Protein AF-0000000084483994 (afdb_homodimer)

InterPro domains:
  IPR029021 Protein-tyrosine phosphatase-like [G3DSA:3.90.190.10] (33-134)
  IPR029021 Protein-tyrosine phosphatase-like [SSF52799] (33-132)
  IPR051484 Tensin Phosphatase [PTHR45734] (33-133)

Solvent-accessible surface area (backbone atoms only — not comparable to full-atom values): 15646 Å² total; per-residue (Å²): 136,82,80,78,80,80,78,79,75,80,76,76,76,72,73,73,73,75,73,70,86,65,78,61,88,46,51,45,78,44,65,78,23,41,40,29,54,74,46,100,42,33,31,40,37,40,33,52,63,84,56,48,72,65,44,46,52,53,20,48,49,50,50,37,51,52,46,36,74,73,49,50,85,36,46,36,38,39,30,44,29,77,89,57,71,67,53,62,73,57,37,94,42,68,42,88,60,41,54,62,76,74,38,38,74,53,69,68,53,54,49,50,45,50,44,56,50,49,55,55,43,69,72,37,93,74,30,30,44,31,44,32,41,60,92,136,81,83,77,79,79,79,80,76,80,74,76,76,73,71,75,73,75,73,69,86,66,76,60,89,45,50,44,78,44,66,79,23,42,39,28,54,74,45,100,43,34,31,38,37,41,35,54,63,84,55,47,72,66,43,46,52,53,19,48,48,51,48,36,51,52,47,34,74,75,49,50,85,36,45,36,38,40,31,46,28,77,90,56,72,67,53,62,74,58,35,94,42,68,43,88,59,40,54,62,77,72,38,38,74,53,69,68,53,56,49,51,45,50,45,54,52,49,55,53,42,69,72,35,92,75,29,31,44,31,44,32,41,61,91

Organism: NCBI:txid1629725

Nearest PDB structures (foldseek):
  3n0a-assembly1_A  TM=8.967E-01  e=1.361E-07  Bos taurus
  3awf-assembly2_B  TM=8.084E-01  e=2.841E-06  Ciona intestinalis
  3awe-assembly2_B  TM=8.307E-01  e=5.784E-06  Ciona intestinalis
  3v0j-assembly1_A  TM=7.703E-01  e=2.841E-06  Ciona intestinalis
  3v0g-assembly2_B  TM=7.213E-01  e=3.925E-06  Ciona intestinalis

Sequence (270 aa):
MIKTLSSSSYSGNYETLTSQPRSTKNCSVIGGMDLSYVTERIIALWFPASCSQQSYKQGQQQAAHMLTNKHGDNYMVFNLSEPKRTLRNEHKHVKEVGWSPRLAPPLEKICSVCKEIDSWLSADQHRIAVLHANAMIKTLSSSSYSGNYETLTSQPRSTKNCSVIGGMDLSYVTERIIALWFPASCSQQSYKQGQQQAAHMLTNKHGDNYMVFNLSEPKRTLRNEHKHVKEVGWSPRLAPPLEKICSVCKEIDSWLSADQHRIAVLHANA

pLDDT: mean 81.08, std 24.68, range [22.22, 98.5]

Radius of gyration: 21.68 Å; Cα contacts (8 Å, |Δi|>4): 390; chains: 2; bounding box: 76×52×34 Å

Structure (mmCIF, N/CA/C/O backbone):
data_AF-0000000084483994-model_v1
#
loop_
_entity.id
_entity.type
_entity.pdbx_description
1 polymer 'Phosphatase tensin-type domain-containing protein'
#
loop_
_atom_site.group_PDB
_atom_site.id
_atom_site.type_symbol
_atom_site.label_atom_id
_atom_site.label_alt_id
_atom_site.label_comp_id
_atom_site.label_asym_id
_atom_site.label_entity_id
_atom_site.label_seq_id
_atom_site.pdbx_PDB_ins_code
_atom_site.Cartn_x
_atom_site.Cartn_y
_atom_site.Cartn_z
_atom_site.occupancy
_atom_site.B_iso_or_equiv
_atom_site.auth_seq_id
_atom_site.auth_comp_id
_atom_site.auth_asym_id
_atom_site.auth_atom_id
_atom_site.pdbx_PDB_model_num
ATOM 1 N N . MET A 1 1 ? 56.156 14.633 0.745 1 23.97 1 MET A N 1
ATOM 2 C CA . MET A 1 1 ? 55.188 15.367 -0.086 1 23.97 1 MET A CA 1
ATOM 3 C C . MET A 1 1 ? 53.938 14.531 -0.36 1 23.97 1 MET A C 1
ATOM 5 O O . MET A 1 1 ? 53.969 13.625 -1.194 1 23.97 1 MET A O 1
ATOM 9 N N . ILE A 1 2 ? 53.156 14.227 0.643 1 25.55 2 ILE A N 1
ATOM 10 C CA . ILE A 1 2 ? 52.062 13.281 0.874 1 25.55 2 ILE A CA 1
ATOM 11 C C . ILE A 1 2 ? 50.844 13.672 0.031 1 25.55 2 ILE A C 1
ATOM 13 O O . ILE A 1 2 ? 50.312 14.766 0.179 1 25.55 2 ILE A O 1
ATOM 17 N N . LYS A 1 3 ? 50.812 13.188 -1.321 1 28.05 3 LYS A N 1
ATOM 18 C CA . LYS A 1 3 ? 49.75 13.508 -2.281 1 28.05 3 LYS A CA 1
ATOM 19 C C . LYS A 1 3 ? 48.375 13.219 -1.699 1 28.05 3 LYS A C 1
ATOM 21 O O . LYS A 1 3 ? 48.156 12.164 -1.105 1 28.05 3 LYS A O 1
ATOM 26 N N . THR A 1 4 ? 47.594 14.266 -1.374 1 28.39 4 THR A N 1
ATOM 27 C CA . THR A 1 4 ? 46.219 14.383 -0.857 1 28.39 4 THR A CA 1
ATOM 28 C C . THR A 1 4 ? 45.25 13.664 -1.771 1 28.39 4 THR A C 1
ATOM 30 O O . THR A 1 4 ? 45.188 13.93 -2.975 1 28.39 4 THR A O 1
ATOM 33 N N . LEU A 1 5 ? 44.938 12.422 -1.555 1 31.62 5 LEU A N 1
ATOM 34 C CA . LEU A 1 5 ? 43.969 11.586 -2.277 1 31.62 5 LEU A CA 1
ATOM 35 C C . LEU A 1 5 ? 42.625 12.289 -2.387 1 31.62 5 LEU A C 1
ATOM 37 O O . LEU A 1 5 ? 42.062 12.75 -1.383 1 31.62 5 LEU A O 1
ATOM 41 N N . SER A 1 6 ? 42.312 12.945 -3.545 1 26.95 6 SER A N 1
ATOM 42 C CA . SER A 1 6 ? 41.125 13.672 -3.955 1 26.95 6 SER A CA 1
ATOM 43 C C . SER A 1 6 ? 39.875 12.812 -3.791 1 26.95 6 SER A C 1
ATOM 45 O O . SER A 1 6 ? 39.844 11.648 -4.199 1 26.95 6 SER A O 1
ATOM 47 N N . SER A 1 7 ? 39.094 12.984 -2.707 1 26.67 7 SER A N 1
ATOM 48 C CA . SER A 1 7 ? 37.781 12.477 -2.271 1 26.67 7 SER A CA 1
ATOM 49 C C . SER A 1 7 ? 36.719 12.648 -3.359 1 26.67 7 SER A C 1
ATOM 51 O O . SER A 1 7 ? 36.438 13.773 -3.768 1 26.67 7 SER A O 1
ATOM 53 N N . SER A 1 8 ? 36.688 11.789 -4.387 1 28.62 8 SER A N 1
ATOM 54 C CA . SER A 1 8 ? 35.688 11.805 -5.453 1 28.62 8 SER A CA 1
ATOM 55 C C . SER A 1 8 ? 34.281 11.812 -4.879 1 28.62 8 SER A C 1
ATOM 57 O O . SER A 1 8 ? 33.906 10.922 -4.121 1 28.62 8 SER A O 1
ATOM 59 N N . SER A 1 9 ? 33.656 12.984 -4.742 1 27.94 9 SER A N 1
ATOM 60 C CA . SER A 1 9 ? 32.312 13.375 -4.363 1 27.94 9 SER A CA 1
ATOM 61 C C . SER A 1 9 ? 31.266 12.609 -5.164 1 27.94 9 SER A C 1
ATOM 63 O O . SER A 1 9 ? 31.281 12.633 -6.398 1 27.94 9 SER A O 1
ATOM 65 N N . TYR A 1 10 ? 30.906 11.398 -4.742 1 26.34 10 TYR A N 1
ATOM 66 C CA . TYR A 1 10 ? 29.781 10.648 -5.273 1 26.34 10 TYR A CA 1
ATOM 67 C C . TYR A 1 10 ? 28.531 11.531 -5.379 1 26.34 10 TYR A C 1
ATOM 69 O O . TYR A 1 10 ? 28 11.992 -4.363 1 26.34 10 TYR A O 1
ATOM 77 N N . SER A 1 11 ? 28.484 12.578 -6.281 1 27.33 11 SER A N 1
ATOM 78 C CA . SER A 1 11 ? 27.312 13.367 -6.625 1 27.33 11 SER A CA 1
ATOM 79 C C . SER A 1 11 ? 26.141 12.477 -7.051 1 27.33 11 SER A C 1
ATOM 81 O O . SER A 1 11 ? 26.203 11.836 -8.102 1 27.33 11 SER A O 1
ATOM 83 N N . GLY A 1 12 ? 25.609 11.68 -6.172 1 28.2 12 GLY A N 1
ATOM 84 C CA . GLY A 1 12 ? 24.422 10.891 -6.426 1 28.2 12 GLY A CA 1
ATOM 85 C C . GLY A 1 12 ? 23.328 11.648 -7.164 1 28.2 12 GLY A C 1
ATOM 86 O O . GLY A 1 12 ? 22.828 12.664 -6.672 1 28.2 12 GLY A O 1
ATOM 87 N N . ASN A 1 13 ? 23.406 11.703 -8.492 1 28.09 13 ASN A N 1
ATOM 88 C CA . ASN A 1 13 ? 22.422 12.227 -9.422 1 28.09 13 ASN A CA 1
ATOM 89 C C . ASN A 1 13 ? 21.016 11.719 -9.094 1 28.09 13 ASN A C 1
ATOM 91 O O . ASN A 1 13 ? 20.75 10.516 -9.156 1 28.09 13 ASN A O 1
ATOM 95 N N . TYR A 1 14 ? 20.359 12.234 -8.047 1 28.45 14 TYR A N 1
ATOM 96 C CA . TYR A 1 14 ? 18.922 12.07 -7.879 1 28.45 14 TYR A CA 1
ATOM 97 C C . TYR A 1 14 ? 18.172 12.328 -9.188 1 28.45 14 TYR A C 1
ATOM 99 O O . TYR A 1 14 ? 18.25 13.43 -9.742 1 28.45 14 TYR A O 1
ATOM 107 N N . GLU A 1 15 ? 18.312 11.398 -10.141 1 30.31 15 GLU A N 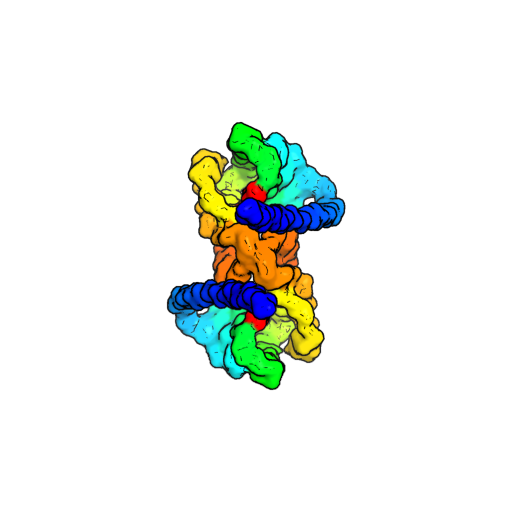1
ATOM 108 C CA . GLU A 1 15 ? 17.453 11.57 -11.305 1 30.31 15 GLU A CA 1
ATOM 109 C C . GLU A 1 15 ? 16.047 12.016 -10.891 1 30.31 15 GLU A C 1
ATOM 111 O O . GLU A 1 15 ? 15.43 11.406 -10.008 1 30.31 15 GLU A O 1
ATOM 116 N N . THR A 1 16 ? 15.773 13.25 -11.031 1 28.56 16 THR A N 1
ATOM 117 C CA . THR A 1 16 ? 14.445 13.859 -11.023 1 28.56 16 THR A CA 1
ATOM 118 C C . THR A 1 16 ? 13.445 12.977 -11.766 1 28.56 16 THR A C 1
ATOM 120 O O . THR A 1 16 ? 13.523 12.828 -12.984 1 28.56 16 THR A O 1
ATOM 123 N N . LEU A 1 17 ? 13.156 11.836 -11.297 1 29.09 17 LEU A N 1
ATOM 124 C CA . LEU A 1 17 ? 12.016 11.156 -11.906 1 29.09 17 LEU A CA 1
ATOM 125 C C . LEU A 1 17 ? 10.953 12.164 -12.352 1 29.09 17 LEU A C 1
ATOM 127 O O . LEU A 1 17 ? 10.469 12.961 -11.539 1 29.09 17 LEU A O 1
ATOM 131 N N . THR A 1 18 ? 10.992 12.539 -13.578 1 29.05 18 THR A N 1
ATOM 132 C CA . THR A 1 18 ? 9.969 13.32 -14.266 1 29.05 18 THR A CA 1
ATOM 133 C C . THR A 1 18 ? 8.57 12.852 -13.867 1 29.05 18 THR A C 1
ATOM 135 O O . THR A 1 18 ? 8.258 11.664 -13.961 1 29.05 18 THR A O 1
ATOM 138 N N . SER A 1 19 ? 7.902 13.438 -12.922 1 31.2 19 SER A N 1
ATOM 139 C CA . SER A 1 19 ? 6.5 13.359 -12.516 1 31.2 19 SER A CA 1
ATOM 140 C C . SER A 1 19 ? 5.582 13.305 -13.734 1 31.2 19 SER A C 1
ATOM 142 O O . SER A 1 19 ? 5.688 14.133 -14.641 1 31.2 19 SER A O 1
ATOM 144 N N . GLN A 1 20 ? 5.32 12.156 -14.352 1 32.53 20 GLN A N 1
ATOM 145 C CA . GLN A 1 20 ? 4.25 12.18 -15.344 1 32.53 20 GLN A CA 1
ATOM 146 C C . GLN A 1 20 ? 3.129 13.125 -14.914 1 32.53 20 GLN A C 1
ATOM 148 O O . GLN A 1 20 ? 2.838 13.25 -13.727 1 32.53 20 GLN A O 1
ATOM 153 N N . PRO A 1 21 ? 2.533 13.875 -15.867 1 34.38 21 PRO A N 1
ATOM 154 C CA . PRO A 1 21 ? 1.412 14.789 -15.625 1 34.38 21 PRO A CA 1
ATOM 155 C C . PRO A 1 21 ? 0.297 14.148 -14.797 1 34.38 21 PRO A C 1
ATOM 157 O O . PRO A 1 21 ? -0.133 13.031 -15.102 1 34.38 21 PRO A O 1
ATOM 160 N N . ARG A 1 22 ? 0.245 14.352 -13.438 1 37.59 22 ARG A N 1
ATOM 161 C CA . ARG A 1 22 ? -0.865 14.117 -12.516 1 37.59 22 ARG A CA 1
ATOM 162 C C . ARG A 1 22 ? -2.203 14.391 -13.195 1 37.59 22 ARG A C 1
ATOM 164 O O . ARG A 1 22 ? -2.359 15.391 -13.898 1 37.59 22 ARG A O 1
ATOM 171 N N . SER A 1 23 ? -2.924 13.555 -13.562 1 37.84 23 SER A N 1
ATOM 172 C CA . SER A 1 23 ? -4.258 13.953 -14 1 37.84 23 SER A CA 1
ATOM 173 C C . SER A 1 23 ? -4.828 15.039 -13.102 1 37.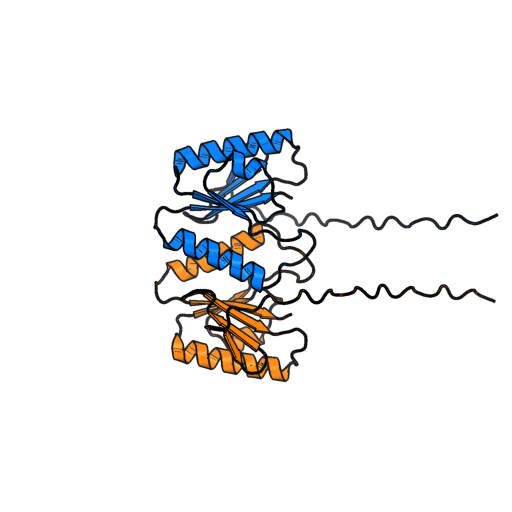84 23 SER A C 1
ATOM 175 O O . SER A 1 23 ? -4.926 14.867 -11.883 1 37.84 23 SER A O 1
ATOM 177 N N . THR A 1 24 ? -4.648 16.328 -13.383 1 45 24 THR A N 1
ATOM 178 C CA . THR A 1 24 ? -4.879 17.656 -12.852 1 45 24 THR A CA 1
ATOM 179 C C . THR A 1 24 ? -6.277 17.766 -12.242 1 45 24 THR A C 1
ATOM 181 O O . THR A 1 24 ? -6.574 18.719 -11.516 1 45 24 THR A O 1
ATOM 184 N N . LYS A 1 25 ? -7.27 16.828 -12.664 1 48.72 25 LYS A N 1
ATOM 185 C CA . LYS A 1 25 ? -8.594 17.312 -12.297 1 48.72 25 LYS A CA 1
ATOM 186 C C . LYS A 1 25 ? -8.82 17.234 -10.789 1 48.72 25 LYS A C 1
ATOM 188 O O . LYS A 1 25 ? -9.539 18.062 -10.219 1 48.72 25 LYS A O 1
ATOM 193 N N . ASN A 1 26 ? -8.109 16.516 -10.109 1 67.56 26 ASN A N 1
ATOM 194 C CA . ASN A 1 26 ? -8.453 16.344 -8.703 1 67.56 26 ASN A CA 1
ATOM 195 C C . ASN A 1 26 ? -7.25 16.594 -7.797 1 67.56 26 ASN A C 1
ATOM 197 O O . ASN A 1 26 ? -7.074 15.914 -6.789 1 67.56 26 ASN A O 1
ATOM 201 N N . CYS A 1 27 ? -6.355 17.5 -8.398 1 70.56 27 CYS A N 1
ATOM 202 C CA . CYS A 1 27 ? -5.164 17.859 -7.629 1 70.56 27 CYS A CA 1
ATOM 203 C C . CYS A 1 27 ? -5.145 19.344 -7.297 1 70.56 27 CYS A C 1
ATOM 205 O O . CYS A 1 27 ? -5.438 20.172 -8.148 1 70.56 27 CYS A O 1
ATOM 207 N N . SER A 1 28 ? -5.035 19.656 -6.023 1 78.62 28 SER A N 1
ATOM 208 C CA . SER A 1 28 ? -4.863 21.031 -5.578 1 78.62 28 SER A CA 1
ATOM 209 C C . SER A 1 28 ? -3.508 21.234 -4.914 1 78.62 28 SER A C 1
ATOM 211 O O . SER A 1 28 ? -3.021 20.359 -4.207 1 78.62 28 SER A O 1
ATOM 213 N N . VAL A 1 29 ? -2.75 22.203 -5.41 1 76 29 VAL A N 1
ATOM 214 C CA . VAL A 1 29 ? -1.569 22.641 -4.672 1 76 29 VAL A CA 1
ATOM 215 C C . VAL A 1 29 ? -1.979 23.625 -3.584 1 76 29 VAL A C 1
ATOM 217 O O . VAL A 1 29 ? -2.6 24.656 -3.873 1 76 29 VAL A O 1
ATOM 220 N N . ILE A 1 30 ? -1.758 23.25 -2.348 1 71.44 30 ILE A N 1
ATOM 221 C CA . ILE A 1 30 ? -2.148 24.062 -1.202 1 71.44 30 ILE A CA 1
ATOM 222 C C . ILE A 1 30 ? -0.922 24.375 -0.345 1 71.44 30 ILE A C 1
ATOM 224 O O . ILE A 1 30 ? -0.328 23.469 0.248 1 71.44 30 ILE A O 1
ATOM 228 N N . GLY A 1 31 ? -0.589 25.672 -0.19 1 76.38 31 GLY A N 1
ATOM 229 C CA . GLY A 1 31 ? 0.48 26.062 0.718 1 76.38 31 GLY A CA 1
ATOM 230 C C . GLY A 1 31 ? 1.782 25.328 0.448 1 76.38 31 GLY A C 1
ATOM 231 O O . GLY A 1 31 ? 2.492 24.953 1.382 1 76.38 31 GLY A O 1
ATOM 232 N N . GLY A 1 32 ? 2.051 24.859 -0.748 1 81.69 32 GLY A N 1
ATOM 233 C CA . GLY A 1 32 ? 3.289 24.188 -1.104 1 81.69 32 GLY A CA 1
ATOM 234 C C . GLY A 1 32 ? 3.174 22.672 -1.084 1 81.69 32 GLY A C 1
ATOM 235 O O . GLY A 1 32 ? 4.148 21.969 -1.358 1 81.69 32 GLY A O 1
ATOM 236 N N . MET A 1 33 ? 2.092 22.266 -0.659 1 87.06 33 MET A N 1
ATOM 237 C CA . MET A 1 33 ? 1.853 20.828 -0.681 1 87.06 33 MET A CA 1
ATOM 238 C C . MET A 1 33 ? 0.947 20.438 -1.847 1 87.06 33 MET A C 1
ATOM 240 O O . MET A 1 33 ? 0.306 21.297 -2.449 1 87.06 33 MET A O 1
ATOM 244 N N . ASP A 1 34 ? 0.947 19.203 -2.178 1 91.62 34 ASP A N 1
ATOM 245 C CA . ASP A 1 34 ? 0.02 18.656 -3.166 1 91.62 34 ASP A CA 1
ATOM 246 C C . ASP A 1 34 ? -1.038 17.781 -2.504 1 91.62 34 ASP A C 1
ATOM 248 O O . ASP A 1 34 ? -0.708 16.875 -1.726 1 91.62 34 ASP A O 1
ATOM 252 N N . LEU A 1 35 ? -2.289 18.109 -2.705 1 94.56 35 LEU A N 1
ATOM 253 C CA . LEU A 1 35 ? -3.422 17.297 -2.26 1 94.56 35 LEU A CA 1
ATOM 254 C C . LEU A 1 35 ? -4.246 16.812 -3.449 1 94.56 35 LEU A C 1
ATOM 256 O O . LEU A 1 35 ? -4.703 17.625 -4.262 1 94.56 35 LEU A O 1
ATOM 260 N N . SER A 1 36 ? -4.375 15.508 -3.596 1 93.94 36 SER A N 1
ATOM 261 C CA . SER A 1 36 ? -5.113 14.969 -4.73 1 93.94 36 SER A CA 1
ATOM 262 C C . SER A 1 36 ? -6.008 13.805 -4.312 1 93.94 36 SER A C 1
ATOM 264 O O . SER A 1 36 ? -5.594 12.953 -3.527 1 93.94 36 SER A O 1
ATOM 266 N N . TYR A 1 37 ? -7.242 13.797 -4.855 1 93.62 37 TYR A N 1
ATOM 267 C CA . TYR A 1 37 ? -8.094 12.625 -4.719 1 93.62 37 TYR A CA 1
ATOM 268 C C . TYR A 1 37 ? -7.684 11.531 -5.699 1 93.62 37 TYR A C 1
ATOM 270 O O . TYR A 1 37 ? -7.906 11.656 -6.906 1 93.62 37 TYR A O 1
ATOM 278 N N . VAL A 1 38 ? -7.043 10.539 -5.129 1 92.38 38 VAL A N 1
ATOM 279 C CA . VAL A 1 38 ? -6.652 9.367 -5.914 1 92.38 38 VAL A CA 1
ATOM 280 C C . VAL A 1 38 ? -7.895 8.57 -6.312 1 92.38 38 VAL A C 1
ATOM 282 O O . VAL A 1 38 ? -7.98 8.062 -7.43 1 92.38 38 VAL A O 1
ATOM 285 N N . THR A 1 39 ? -8.781 8.297 -5.371 1 91.31 39 THR A N 1
ATOM 286 C CA . THR A 1 39 ? -10.156 7.844 -5.527 1 91.31 39 THR A CA 1
ATOM 287 C C . THR A 1 39 ? -11.109 8.75 -4.754 1 91.31 39 THR A C 1
ATOM 289 O O . THR A 1 39 ? -10.695 9.758 -4.176 1 91.31 39 THR A O 1
ATOM 292 N N . GLU A 1 40 ? -12.398 8.391 -4.75 1 92.44 40 GLU A N 1
ATOM 293 C CA . GLU A 1 40 ? -13.383 9.172 -4 1 92.44 40 GLU A CA 1
ATOM 294 C C . GLU A 1 40 ? -13.117 9.094 -2.5 1 92.44 40 GLU A C 1
ATOM 296 O O . GLU A 1 40 ? -13.531 9.984 -1.747 1 92.44 40 GLU A O 1
ATOM 301 N N . ARG A 1 41 ? -12.375 8.047 -2.115 1 94.31 41 ARG A N 1
ATOM 302 C CA . ARG A 1 41 ? -12.242 7.859 -0.675 1 94.31 41 ARG A CA 1
ATOM 303 C C . ARG A 1 41 ? -10.773 7.793 -0.268 1 94.31 41 ARG A C 1
ATOM 305 O O . ARG A 1 41 ? -10.453 7.582 0.905 1 94.31 41 ARG A O 1
ATOM 312 N N . ILE A 1 42 ? -9.875 7.945 -1.222 1 95.62 42 ILE A N 1
ATOM 313 C CA . ILE A 1 42 ? -8.445 7.949 -0.937 1 95.62 42 ILE A CA 1
ATOM 314 C C . ILE A 1 42 ? -7.824 9.25 -1.437 1 95.62 42 ILE A C 1
ATOM 316 O O . ILE A 1 42 ? -7.957 9.594 -2.611 1 95.62 42 ILE A O 1
ATOM 320 N N . ILE A 1 43 ? -7.141 9.93 -0.554 1 96.75 43 ILE A N 1
ATOM 321 C CA . ILE A 1 43 ? -6.504 11.211 -0.849 1 96.75 43 ILE A CA 1
ATOM 322 C C . ILE A 1 43 ? -4.996 11.102 -0.655 1 96.75 43 ILE A C 1
ATOM 324 O O . ILE A 1 43 ? -4.531 10.492 0.313 1 96.75 43 ILE A O 1
ATOM 328 N N . ALA A 1 44 ? -4.223 11.672 -1.532 1 96.94 44 ALA A N 1
ATOM 329 C CA . ALA A 1 44 ? -2.773 11.797 -1.389 1 96.94 44 ALA A CA 1
ATOM 330 C C . ALA A 1 44 ? -2.383 13.188 -0.906 1 96.94 44 ALA A C 1
ATOM 332 O O . ALA A 1 44 ? -2.854 14.195 -1.445 1 96.94 44 ALA A O 1
ATOM 333 N N . LEU A 1 45 ? -1.681 13.227 0.1 1 96.62 45 LEU A N 1
ATOM 334 C CA . LEU A 1 45 ? -1.136 14.469 0.649 1 96.62 45 LEU A CA 1
ATOM 335 C C . LEU A 1 45 ? 0.389 14.43 0.661 1 96.62 45 LEU A C 1
ATOM 337 O O . LEU A 1 45 ? 0.991 13.703 1.454 1 96.62 45 LEU A O 1
ATOM 341 N N . TRP A 1 46 ? 0.989 15.219 -0.23 1 94.75 46 TRP A N 1
ATOM 342 C CA . TRP A 1 46 ? 2.428 15.141 -0.465 1 94.75 46 TRP A CA 1
ATOM 343 C C . TRP A 1 46 ? 3.1 16.484 -0.181 1 94.75 46 TRP A C 1
ATOM 345 O O . TRP A 1 46 ? 2.611 17.531 -0.609 1 94.75 46 TRP A O 1
ATOM 355 N N . PHE A 1 47 ? 4.227 16.438 0.597 1 93.5 47 PHE A N 1
ATOM 356 C CA . PHE A 1 47 ? 5.07 17.594 0.874 1 93.5 47 PHE A CA 1
ATOM 357 C C . PHE A 1 47 ? 6.465 17.406 0.289 1 93.5 47 PHE A C 1
ATOM 359 O O . PHE A 1 47 ? 7.18 16.469 0.667 1 93.5 47 PHE A O 1
ATOM 366 N N . PRO A 1 48 ? 6.871 18.266 -0.6 1 90.31 48 PRO A N 1
ATOM 367 C CA . PRO A 1 48 ? 8.18 18.109 -1.245 1 90.31 48 PRO A CA 1
ATOM 368 C C . PRO A 1 48 ? 9.344 18.359 -0.287 1 90.31 48 PRO A C 1
ATOM 370 O O . PRO A 1 48 ? 9.164 18.984 0.758 1 90.31 48 PRO A O 1
ATOM 373 N N . ALA A 1 49 ? 10.461 17.859 -0.695 1 87.44 49 ALA A N 1
ATOM 374 C CA . ALA A 1 49 ? 11.664 17.969 0.128 1 87.44 49 ALA A CA 1
ATOM 375 C C . ALA A 1 49 ? 12.07 19.422 0.308 1 87.44 49 ALA A C 1
ATOM 377 O O . ALA A 1 49 ? 12.695 19.781 1.312 1 87.44 49 ALA A O 1
ATOM 378 N N . SER A 1 50 ? 11.781 20.203 -0.59 1 87.88 50 SER A N 1
ATOM 379 C CA . SER A 1 50 ? 12.172 21.609 -0.581 1 87.88 50 SER A CA 1
ATOM 380 C C . SER A 1 50 ? 11.289 22.422 0.361 1 87.88 50 SER A C 1
ATOM 382 O O . SER A 1 50 ? 11.547 23.609 0.589 1 87.88 50 SER A O 1
ATOM 384 N N . CYS A 1 51 ? 10.344 21.812 0.921 1 87.12 51 CYS A N 1
ATOM 385 C CA . CYS A 1 51 ? 9.391 22.484 1.793 1 87.12 51 CYS A CA 1
ATOM 386 C C . CYS A 1 51 ? 10.039 22.875 3.111 1 87.12 51 CYS A C 1
ATOM 388 O O . CYS A 1 51 ? 10.625 22.047 3.801 1 87.12 51 CYS A O 1
ATOM 390 N N . SER A 1 52 ? 9.961 24.172 3.482 1 89.56 52 SER A N 1
ATOM 391 C CA . SER A 1 52 ? 10.469 24.625 4.773 1 89.56 52 SER A CA 1
ATOM 392 C C . SER A 1 52 ? 9.586 24.125 5.918 1 89.56 52 SER A C 1
ATOM 394 O O . SER A 1 52 ? 8.453 23.688 5.691 1 89.56 52 SER A O 1
ATOM 396 N N . GLN A 1 53 ? 10.117 24.25 7.125 1 90.38 53 GLN A N 1
ATOM 397 C CA . GLN A 1 53 ? 9.336 23.844 8.297 1 90.38 53 GLN A CA 1
ATOM 398 C C . GLN A 1 53 ? 8.078 24.688 8.438 1 90.38 53 GLN A C 1
ATOM 400 O O . GLN A 1 53 ? 7.012 24.172 8.781 1 90.38 53 GLN A O 1
ATOM 405 N N . GLN A 1 54 ? 8.227 25.922 8.219 1 91.38 54 GLN A N 1
ATOM 406 C CA . GLN A 1 54 ? 7.102 26.844 8.32 1 91.38 54 GLN A CA 1
ATOM 407 C C . GLN A 1 54 ? 6.031 26.531 7.281 1 91.38 54 GLN A C 1
ATOM 409 O O . GLN A 1 54 ? 4.844 26.453 7.602 1 91.38 54 GLN A O 1
ATOM 414 N N . SER A 1 55 ? 6.512 26.328 6.043 1 90.81 55 SER A N 1
ATOM 415 C CA . SER A 1 55 ? 5.582 26 4.969 1 90.81 55 SER A CA 1
ATOM 416 C C . SER A 1 55 ? 4.879 24.672 5.234 1 90.81 55 SER A C 1
ATOM 418 O O . SER A 1 55 ? 3.701 24.516 4.914 1 90.81 55 SER A O 1
ATOM 420 N N . TYR A 1 56 ? 5.641 23.766 5.75 1 91.88 56 TYR A N 1
ATOM 421 C CA . TYR A 1 56 ? 5.066 22.469 6.113 1 91.88 56 TYR A CA 1
ATOM 422 C C . TYR A 1 56 ? 3.945 22.641 7.133 1 91.88 56 TYR A C 1
ATOM 424 O O . TYR A 1 56 ? 2.855 22.094 6.965 1 91.88 56 TYR A O 1
A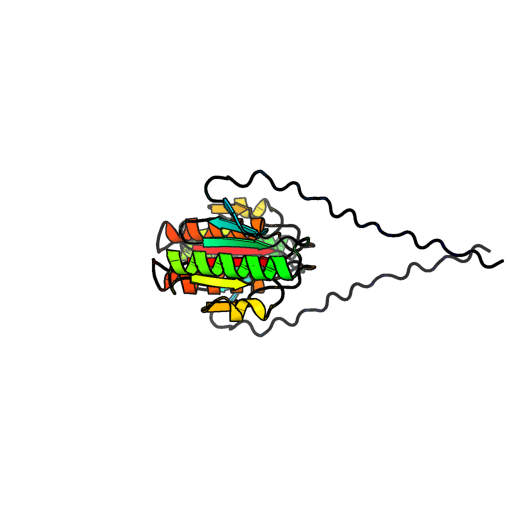TOM 432 N N . LYS A 1 57 ? 4.199 23.391 8.141 1 92.06 57 LYS A N 1
ATOM 433 C CA . LYS A 1 57 ? 3.209 23.609 9.195 1 92.06 57 LYS A CA 1
ATOM 434 C C . LYS A 1 57 ? 1.955 24.281 8.641 1 92.06 57 LYS A C 1
ATOM 436 O O . LYS A 1 57 ? 0.836 23.844 8.914 1 92.06 57 LYS A O 1
ATOM 441 N N . GLN A 1 58 ? 2.186 25.328 7.871 1 92.88 58 GLN A N 1
ATOM 442 C CA . GLN A 1 58 ? 1.059 26.047 7.285 1 92.88 58 GLN A CA 1
ATOM 443 C C . GLN A 1 58 ? 0.252 25.141 6.355 1 92.88 58 GLN A C 1
ATOM 445 O O . GLN A 1 58 ? -0.98 25.172 6.375 1 92.88 58 GLN A O 1
ATOM 450 N N . GLY A 1 59 ? 1.015 24.406 5.543 1 93 59 GLY A N 1
ATOM 451 C CA . GLY A 1 59 ? 0.344 23.469 4.648 1 93 59 GLY A CA 1
ATOM 452 C C . GLY A 1 59 ? -0.467 22.422 5.379 1 93 59 GLY A C 1
ATOM 453 O O . GLY A 1 59 ? -1.586 22.094 4.977 1 93 59 GLY A O 1
ATOM 454 N N . GLN A 1 60 ? 0.08 21.906 6.438 1 93.88 60 GLN A N 1
ATOM 455 C CA . GLN A 1 60 ? -0.616 20.906 7.25 1 93.88 60 GLN A CA 1
ATOM 456 C C . GLN A 1 60 ? -1.904 21.484 7.832 1 93.88 60 GLN A C 1
ATOM 458 O O . GLN A 1 60 ? -2.947 20.828 7.809 1 93.88 60 GLN A O 1
ATOM 463 N N . GLN A 1 61 ? -1.81 22.656 8.312 1 94.88 61 GLN A N 1
ATOM 464 C CA . GLN A 1 61 ? -2.977 23.328 8.883 1 94.88 61 GLN A CA 1
ATOM 465 C C . GLN A 1 61 ? -4.062 23.531 7.824 1 94.88 61 GLN A C 1
ATOM 467 O O . GLN A 1 61 ? -5.242 23.281 8.086 1 94.88 61 GLN A O 1
ATOM 472 N N . GLN A 1 62 ? -3.654 23.969 6.684 1 94.62 62 GLN A N 1
ATOM 473 C CA . GLN A 1 62 ? -4.602 24.188 5.598 1 94.62 62 GLN A CA 1
ATOM 474 C C . GLN A 1 62 ? -5.254 22.875 5.168 1 94.62 62 GLN A C 1
ATOM 476 O O . GLN A 1 62 ? -6.469 22.828 4.961 1 94.62 62 GLN A O 1
ATOM 481 N N . ALA A 1 63 ? -4.441 21.891 5.047 1 95.38 63 ALA A N 1
ATOM 482 C CA . ALA A 1 63 ? -4.977 20.578 4.688 1 95.38 63 ALA A CA 1
ATOM 483 C C . ALA A 1 63 ? -5.988 20.094 5.719 1 95.38 63 ALA A C 1
ATOM 485 O O . ALA A 1 63 ? -7.066 19.609 5.363 1 95.38 63 ALA A O 1
ATOM 486 N N . ALA A 1 64 ? -5.652 20.234 6.938 1 96.38 64 ALA A N 1
ATOM 487 C CA . ALA A 1 64 ? -6.547 19.797 8.008 1 96.38 64 ALA A CA 1
ATOM 488 C C . ALA A 1 64 ? -7.875 20.547 7.953 1 96.38 64 ALA A C 1
ATOM 490 O O . ALA A 1 64 ? -8.938 19.953 8.125 1 96.38 64 ALA A O 1
ATOM 491 N N . HIS A 1 65 ? -7.754 21.797 7.75 1 96 65 HIS A N 1
ATOM 492 C CA . HIS A 1 65 ? -8.953 22.625 7.641 1 96 65 HIS A CA 1
ATOM 493 C C . HIS A 1 65 ? -9.852 22.141 6.504 1 96 65 HIS A C 1
ATOM 495 O O . HIS A 1 65 ? -11.055 21.953 6.691 1 96 65 HIS A O 1
ATOM 501 N N . MET A 1 66 ? -9.289 21.938 5.395 1 95.81 66 MET A N 1
ATOM 502 C CA . MET A 1 66 ? -10.047 21.484 4.23 1 95.81 66 MET A CA 1
ATOM 503 C C . MET A 1 66 ? -10.672 20.109 4.488 1 95.81 66 MET A C 1
ATOM 505 O O . MET A 1 66 ? -11.852 19.906 4.203 1 95.81 66 MET A O 1
ATOM 509 N N . LEU A 1 67 ? -9.891 19.172 4.996 1 96.88 67 LEU A N 1
ATOM 510 C CA . LEU A 1 67 ? -10.352 17.812 5.242 1 96.88 67 LEU A CA 1
ATOM 511 C C . LEU A 1 67 ? -11.469 17.797 6.281 1 96.88 67 LEU A C 1
ATOM 513 O O . LEU A 1 67 ? -12.453 17.078 6.125 1 96.88 67 LEU A O 1
ATOM 517 N N . THR A 1 68 ? -11.32 18.625 7.324 1 97.5 68 THR A N 1
ATOM 518 C CA . THR A 1 68 ? -12.336 18.688 8.359 1 97.5 68 THR A CA 1
ATOM 519 C C . THR A 1 68 ? -13.633 19.281 7.809 1 97.5 68 THR A C 1
ATOM 521 O O . THR A 1 68 ? -14.727 18.781 8.109 1 97.5 68 THR A O 1
ATOM 524 N N . ASN A 1 69 ? -13.508 20.344 7.027 1 97.31 69 ASN A N 1
ATOM 525 C CA . ASN A 1 69 ? -14.688 20.984 6.445 1 97.31 69 ASN A CA 1
ATOM 526 C C . ASN A 1 69 ? -15.438 20.031 5.52 1 97.31 69 ASN A C 1
ATOM 528 O O . ASN A 1 69 ? -16.672 19.984 5.531 1 97.31 69 ASN A O 1
ATOM 532 N N . LYS A 1 70 ? -14.703 19.234 4.797 1 96.69 70 LYS A N 1
ATOM 533 C CA . LYS A 1 70 ? -15.305 18.375 3.775 1 96.69 70 LYS A CA 1
ATOM 534 C C . LYS A 1 70 ? -15.734 17.031 4.359 1 96.69 70 LYS A C 1
ATOM 536 O O . LYS A 1 70 ? -16.766 16.484 3.963 1 96.69 70 LYS A O 1
ATOM 541 N N . HIS A 1 71 ? -14.969 16.484 5.285 1 97.75 71 HIS A N 1
ATOM 542 C CA . HIS A 1 71 ? -15.203 15.102 5.691 1 97.75 71 HIS A CA 1
ATOM 543 C C . HIS A 1 71 ? -15.422 15 7.195 1 97.75 71 HIS A C 1
ATOM 545 O O . HIS A 1 71 ? -15.703 13.914 7.715 1 97.75 71 HIS A O 1
ATOM 551 N N . GLY A 1 72 ? -15.312 16.172 7.91 1 97.44 72 GLY A N 1
ATOM 552 C CA . GLY A 1 72 ? -15.453 16.141 9.359 1 97.44 72 GLY A CA 1
ATOM 553 C C . GLY A 1 72 ? -14.453 15.227 10.039 1 97.44 72 GLY A C 1
ATOM 554 O O . GLY A 1 72 ? -13.25 15.328 9.789 1 97.44 72 GLY A O 1
ATOM 555 N N . ASP A 1 73 ? -14.977 14.297 10.867 1 97 73 ASP A N 1
ATOM 556 C CA . ASP A 1 73 ? -14.125 13.383 11.609 1 97 73 ASP A CA 1
ATOM 557 C C . ASP A 1 73 ? -13.992 12.047 10.891 1 97 73 ASP A C 1
ATOM 559 O O . ASP A 1 73 ? -13.461 11.078 11.445 1 97 73 ASP A O 1
ATOM 563 N N . ASN A 1 74 ? -14.359 11.977 9.68 1 98.38 74 ASN A N 1
ATOM 564 C CA . ASN A 1 74 ? -14.438 10.711 8.969 1 98.38 74 ASN A CA 1
ATOM 565 C C . ASN A 1 74 ? -13.18 10.453 8.141 1 98.38 74 ASN A C 1
ATOM 567 O O . ASN A 1 74 ? -13.164 9.562 7.285 1 98.38 74 ASN A O 1
ATOM 571 N N . TYR A 1 75 ? -12.148 11.195 8.391 1 98.44 75 TYR A N 1
ATOM 572 C CA . TYR A 1 75 ? -10.914 10.898 7.664 1 98.44 75 TYR A CA 1
ATOM 573 C C . TYR A 1 75 ? -9.797 10.5 8.625 1 98.44 75 TYR A C 1
ATOM 575 O O . TYR A 1 75 ? -9.789 10.93 9.781 1 98.44 75 TYR A O 1
ATOM 583 N N . MET A 1 76 ? -8.906 9.664 8.18 1 98.5 76 MET A N 1
ATOM 584 C CA . MET A 1 76 ? -7.699 9.258 8.891 1 98.5 76 MET A CA 1
ATOM 585 C C . MET A 1 76 ? -6.461 9.492 8.039 1 98.5 76 MET A C 1
ATOM 587 O O . MET A 1 76 ? -6.457 9.195 6.844 1 98.5 76 MET A O 1
ATOM 591 N N . VAL A 1 77 ? -5.43 10.07 8.695 1 98.38 77 VAL A N 1
ATOM 592 C CA . VAL A 1 77 ? -4.148 10.266 8.023 1 98.38 77 VAL A CA 1
ATOM 593 C C . VAL A 1 77 ? -3.25 9.055 8.266 1 98.38 77 VAL A C 1
ATOM 595 O O . VAL A 1 77 ? -2.967 8.703 9.414 1 98.38 77 VAL A O 1
ATOM 598 N N . PHE A 1 78 ? -2.885 8.398 7.207 1 98.12 78 PHE A N 1
ATOM 599 C CA . PHE A 1 78 ? -1.874 7.348 7.238 1 98.12 78 PHE A CA 1
ATOM 600 C C . PHE A 1 78 ? -0.514 7.895 6.82 1 98.12 78 PHE A C 1
ATOM 602 O O . PHE A 1 78 ? -0.286 8.172 5.641 1 98.12 78 PHE A O 1
ATOM 609 N N . ASN A 1 79 ? 0.385 8.055 7.773 1 97.38 79 ASN A N 1
ATOM 610 C CA . ASN A 1 79 ? 1.697 8.633 7.5 1 97.38 79 ASN A CA 1
ATOM 611 C C . ASN A 1 79 ? 2.676 7.574 6.992 1 97.38 79 ASN A C 1
ATOM 613 O O . ASN A 1 79 ? 2.996 6.625 7.707 1 97.38 79 ASN A O 1
ATOM 617 N N . LEU A 1 80 ? 3.182 7.766 5.812 1 96.5 80 LEU A N 1
ATOM 618 C CA . LEU A 1 80 ? 4.059 6.793 5.168 1 96.5 80 LEU A CA 1
ATOM 619 C C . LEU A 1 80 ? 5.523 7.164 5.371 1 96.5 80 LEU A C 1
ATOM 621 O O . LEU A 1 80 ? 6.418 6.402 5 1 96.5 80 LEU A O 1
ATOM 625 N N . SER A 1 81 ? 5.77 8.32 5.969 1 94.12 81 SER A N 1
ATOM 626 C CA . SER A 1 81 ? 7.117 8.82 6.227 1 94.12 81 SER A CA 1
ATOM 627 C C . SER A 1 81 ? 7.477 8.703 7.707 1 94.12 81 SER A C 1
ATOM 629 O O . SER A 1 81 ? 6.75 8.07 8.477 1 94.12 81 SER A O 1
ATOM 631 N N . GLU A 1 82 ? 8.672 9.203 8.047 1 91.69 82 GLU A N 1
ATOM 632 C CA . GLU A 1 82 ? 9.07 9.242 9.453 1 91.69 82 GLU A CA 1
ATOM 633 C C . GLU A 1 82 ? 8.062 10.023 10.289 1 91.69 82 GLU A C 1
ATOM 635 O O . GLU A 1 82 ? 7.543 11.047 9.852 1 91.69 82 GLU A O 1
ATOM 640 N N . PRO A 1 83 ? 7.824 9.492 11.5 1 91.56 83 PRO A N 1
ATOM 641 C CA . PRO A 1 83 ? 6.84 10.172 12.344 1 91.56 83 PRO A CA 1
ATOM 642 C C . PRO A 1 83 ? 7.195 11.625 12.617 1 91.56 83 PRO A C 1
ATOM 644 O O . PRO A 1 83 ? 8.375 11.961 12.773 1 91.56 83 PRO A O 1
ATOM 647 N N . LYS A 1 84 ? 6.102 12.414 12.578 1 87.12 84 LYS A N 1
ATOM 648 C CA . LYS A 1 84 ? 6.215 13.828 12.922 1 87.12 84 LYS A CA 1
ATOM 649 C C . LYS A 1 84 ? 5.172 14.227 13.953 1 87.12 84 LYS A C 1
ATOM 651 O O . LYS A 1 84 ? 3.982 13.945 13.789 1 87.12 84 LYS A O 1
ATOM 656 N N . ARG A 1 85 ? 5.566 14.891 1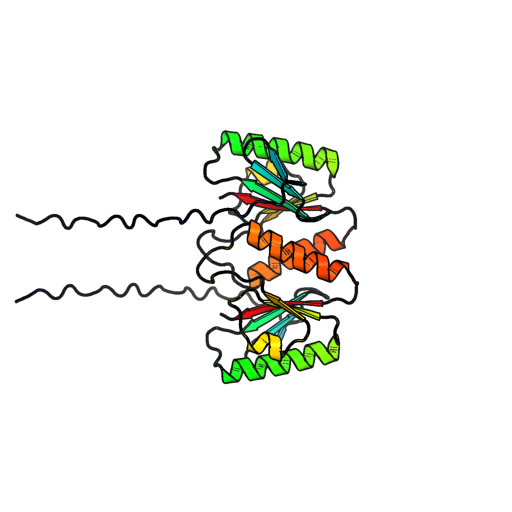4.922 1 87.62 85 ARG A N 1
ATOM 657 C CA . ARG A 1 85 ? 4.688 15.32 16 1 87.62 85 ARG A CA 1
ATOM 658 C C . ARG A 1 85 ? 3.6 16.25 15.484 1 87.62 85 ARG A C 1
ATOM 660 O O . ARG A 1 85 ? 2.461 16.219 15.953 1 87.62 85 ARG A O 1
ATOM 667 N N . THR A 1 86 ? 3.947 17.062 14.555 1 87.56 86 THR A N 1
ATOM 668 C CA . THR A 1 86 ? 3.039 18.078 14.031 1 87.56 86 THR A CA 1
ATOM 669 C C . THR A 1 86 ? 1.779 17.438 13.461 1 87.56 86 THR A C 1
ATOM 671 O O . THR A 1 86 ? 0.7 18.031 13.5 1 87.56 86 THR A O 1
ATOM 674 N N . LEU A 1 87 ? 1.881 16.219 12.977 1 93.5 87 LEU A N 1
ATOM 675 C CA . LEU A 1 87 ? 0.734 15.539 12.383 1 93.5 87 LEU A CA 1
ATOM 676 C C . LEU A 1 87 ? -0.349 15.281 13.422 1 93.5 87 LEU A C 1
ATOM 678 O O . LEU A 1 87 ? -1.529 15.531 13.172 1 93.5 87 LEU A O 1
ATOM 682 N N . ARG A 1 88 ? 0.064 14.828 14.531 1 93.12 88 ARG A N 1
ATOM 683 C CA . ARG A 1 88 ? -0.894 14.469 15.57 1 93.12 88 ARG A CA 1
ATOM 684 C C . ARG A 1 88 ? -1.528 15.703 16.188 1 93.12 88 ARG A C 1
ATOM 686 O O . ARG A 1 88 ? -2.627 15.641 16.75 1 93.12 88 ARG A O 1
ATOM 693 N N . ASN A 1 89 ? -0.84 16.828 16.047 1 93.31 89 ASN A N 1
AT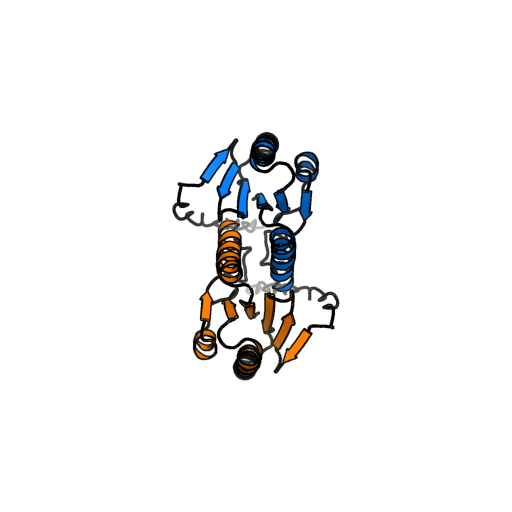OM 694 C CA . ASN A 1 89 ? -1.388 18.094 16.516 1 93.31 89 ASN A CA 1
ATOM 695 C C . ASN A 1 89 ? -2.48 18.625 15.594 1 93.31 89 ASN A C 1
ATOM 697 O O . ASN A 1 89 ? -3.438 19.25 16.047 1 93.31 89 ASN A O 1
ATOM 701 N N . GLU A 1 90 ? -2.355 18.328 14.32 1 94.75 90 GLU A N 1
ATOM 702 C CA . GLU A 1 90 ? -3.215 18.953 13.32 1 94.75 90 GLU A CA 1
ATOM 703 C C . GLU A 1 90 ? -4.387 18.047 12.953 1 94.75 90 GLU A C 1
ATOM 705 O O . GLU A 1 90 ? -5.445 18.531 12.539 1 94.75 90 GLU A O 1
ATOM 710 N N . HIS A 1 91 ? -4.207 16.734 13.125 1 97 91 HIS A N 1
ATOM 711 C CA . HIS A 1 91 ? -5.223 15.773 12.703 1 97 91 HIS A CA 1
ATOM 712 C C . HIS A 1 91 ? -5.668 14.891 13.859 1 97 91 HIS A C 1
ATOM 714 O O . HIS A 1 91 ? -4.84 14.406 14.633 1 97 91 HIS A O 1
ATOM 720 N N . LYS A 1 92 ? -6.98 14.664 13.914 1 96.69 92 LYS A N 1
ATOM 721 C CA . LYS A 1 92 ? -7.551 13.883 15 1 96.69 92 LYS A CA 1
ATOM 722 C C . LYS A 1 92 ? -7.156 12.414 14.891 1 96.69 92 LYS A C 1
ATOM 724 O O . LYS A 1 92 ? -6.809 11.781 15.891 1 96.69 92 LYS A O 1
ATOM 729 N N . HIS A 1 93 ? -7.285 11.805 13.75 1 97.56 93 HIS A N 1
ATOM 730 C CA . HIS A 1 93 ? -6.941 10.406 13.508 1 97.56 93 HIS A CA 1
ATOM 731 C C . HIS A 1 93 ? -5.68 10.297 12.648 1 97.56 93 HIS A C 1
ATOM 733 O O . HIS A 1 93 ? -5.688 10.656 11.477 1 97.56 93 HIS A O 1
ATOM 739 N N . VAL A 1 94 ? -4.621 9.812 13.32 1 98.06 94 VAL A N 1
ATOM 740 C CA . VAL A 1 94 ? -3.35 9.617 12.625 1 98.06 94 VAL A CA 1
ATOM 741 C C . VAL A 1 94 ? -2.812 8.219 12.914 1 98.06 94 VAL A C 1
ATOM 743 O O . VAL A 1 94 ? -2.812 7.77 14.062 1 98.06 94 VAL A O 1
ATOM 746 N N . LYS A 1 95 ? -2.434 7.508 11.906 1 97.81 95 LYS A N 1
ATOM 747 C CA . LYS A 1 95 ? -1.758 6.219 12.047 1 97.81 95 LYS A CA 1
ATOM 748 C C . LYS A 1 95 ? -0.376 6.25 11.398 1 97.81 95 LYS A C 1
ATOM 750 O O . LYS A 1 95 ? -0.232 6.672 10.25 1 97.81 95 LYS A O 1
ATOM 755 N N . GLU A 1 96 ? 0.601 5.84 12.219 1 96.94 96 GLU A N 1
ATOM 756 C CA . GLU A 1 96 ? 1.97 5.754 11.719 1 96.94 96 GLU A CA 1
ATOM 757 C C . GLU A 1 96 ? 2.223 4.422 11.023 1 96.94 96 GLU A C 1
ATOM 759 O O . GLU A 1 96 ? 2.271 3.375 11.68 1 96.94 96 GLU A O 1
ATOM 764 N N . VAL A 1 97 ? 2.48 4.477 9.641 1 96.44 97 VAL A N 1
ATOM 765 C CA . VAL A 1 97 ? 2.645 3.232 8.891 1 96.44 97 VAL A CA 1
ATOM 766 C C . VAL A 1 97 ? 3.85 3.342 7.961 1 96.44 97 VAL A C 1
ATOM 768 O O . VAL A 1 97 ? 3.957 2.598 6.984 1 96.44 97 VAL A O 1
ATOM 771 N N . GLY A 1 98 ? 4.715 4.246 8.203 1 94.69 98 GLY A N 1
ATOM 772 C CA . GLY A 1 98 ? 5.824 4.574 7.316 1 94.69 98 GLY A CA 1
ATOM 773 C C . GLY A 1 98 ? 7.012 3.643 7.477 1 94.69 98 GLY A C 1
ATOM 774 O O . GLY A 1 98 ? 6.988 2.738 8.32 1 94.69 98 GLY A O 1
ATOM 775 N N . TRP A 1 99 ? 8.023 3.807 6.578 1 93 99 TRP A N 1
ATOM 776 C CA . TRP A 1 99 ? 9.297 3.09 6.578 1 93 99 TRP A CA 1
ATOM 777 C C . TRP A 1 99 ? 10.445 4.02 6.199 1 93 99 TRP A C 1
ATOM 779 O O . TRP A 1 99 ? 10.227 5.191 5.895 1 93 99 TRP A O 1
ATOM 789 N N . SER A 1 100 ? 11.648 3.504 6.305 1 90.75 100 SER A N 1
ATOM 790 C CA . SER A 1 1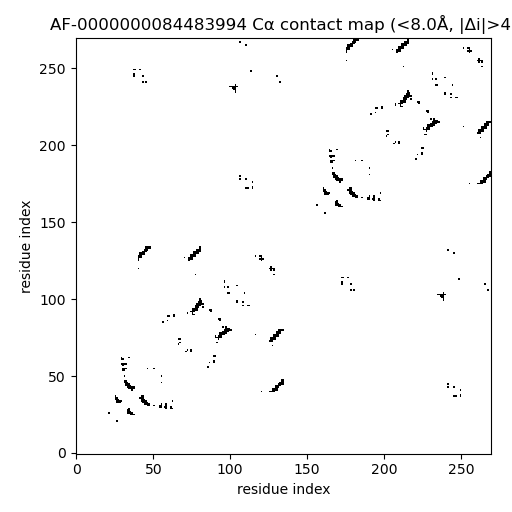00 ? 12.82 4.301 5.965 1 90.75 100 SER A CA 1
ATOM 791 C C . SER A 1 100 ? 12.781 4.75 4.508 1 90.75 100 SER A C 1
ATOM 793 O O . SER A 1 100 ? 12.555 3.941 3.607 1 90.75 100 SER A O 1
ATOM 795 N N . PRO A 1 101 ? 12.945 6.023 4.254 1 87.44 101 PRO A N 1
ATOM 796 C CA . PRO A 1 101 ? 12.914 6.52 2.877 1 87.44 101 PRO A CA 1
ATOM 797 C C . PRO A 1 101 ? 14.047 5.961 2.018 1 87.44 101 PRO A C 1
ATOM 799 O O . PRO A 1 101 ? 14.016 6.082 0.791 1 87.44 101 PRO A O 1
ATOM 802 N N . ARG A 1 102 ? 14.93 5.398 2.564 1 89.12 102 ARG A N 1
ATOM 803 C CA . ARG A 1 102 ? 16.125 4.965 1.838 1 89.12 102 ARG A CA 1
ATOM 804 C C . ARG A 1 102 ? 15.984 3.516 1.385 1 89.12 102 ARG A C 1
ATOM 806 O O . ARG A 1 102 ? 16.781 3.041 0.563 1 89.12 102 ARG A O 1
ATOM 813 N N . LEU A 1 103 ? 14.992 2.854 1.864 1 90.38 103 LEU A N 1
ATOM 814 C CA . LEU A 1 103 ? 14.906 1.421 1.607 1 90.38 103 LEU A CA 1
ATOM 815 C C . LEU A 1 103 ? 13.531 1.046 1.076 1 90.38 103 LEU A C 1
ATOM 817 O O . LEU A 1 103 ? 12.531 1.69 1.412 1 90.38 103 LEU A O 1
ATOM 821 N N . ALA A 1 104 ? 13.539 0.059 0.298 1 91.19 104 ALA A N 1
ATOM 822 C CA . ALA A 1 104 ? 12.258 -0.521 -0.09 1 91.19 104 ALA A CA 1
ATOM 823 C C . ALA A 1 104 ? 11.57 -1.185 1.101 1 91.19 104 ALA A C 1
ATOM 825 O O . ALA A 1 104 ? 12.219 -1.887 1.883 1 91.19 104 ALA A O 1
ATOM 826 N N . PRO A 1 105 ? 10.281 -0.935 1.187 1 92.81 105 PRO A N 1
ATOM 827 C CA . PRO A 1 105 ? 9.586 -1.611 2.281 1 92.81 105 PRO A CA 1
ATOM 828 C C . PRO A 1 105 ? 9.453 -3.115 2.059 1 92.81 105 PRO A C 1
ATOM 830 O O . PRO A 1 105 ? 9.25 -3.561 0.925 1 92.81 105 PRO A O 1
ATOM 833 N N . PRO A 1 106 ? 9.656 -3.859 3.143 1 90.06 106 PRO A N 1
ATOM 834 C CA . PRO A 1 106 ? 9.336 -5.281 3.002 1 90.06 106 PRO A CA 1
ATOM 835 C C . PRO A 1 106 ? 7.848 -5.531 2.75 1 90.06 106 PRO A C 1
ATOM 837 O O . PRO A 1 106 ? 7.02 -4.66 3.018 1 90.06 106 PRO A O 1
ATOM 840 N N . LEU A 1 107 ? 7.559 -6.703 2.262 1 90.94 107 LEU A N 1
ATOM 841 C CA . LEU A 1 107 ? 6.18 -7.062 1.94 1 90.94 107 LEU A CA 1
ATOM 842 C C . LEU A 1 107 ? 5.285 -6.926 3.168 1 90.94 107 LEU A C 1
ATOM 844 O O . LEU A 1 107 ? 4.145 -6.465 3.062 1 90.94 107 LEU A O 1
ATOM 848 N N . GLU A 1 108 ? 5.805 -7.312 4.262 1 90.5 108 GLU A N 1
ATOM 849 C CA . GLU A 1 108 ? 5.023 -7.258 5.492 1 90.5 108 GLU A CA 1
ATOM 850 C C . GLU A 1 108 ? 4.547 -5.836 5.785 1 90.5 108 GLU A C 1
ATOM 852 O O . GLU A 1 108 ? 3.441 -5.637 6.289 1 90.5 108 GLU A O 1
ATOM 857 N N . LYS A 1 109 ? 5.434 -4.934 5.539 1 93 109 LYS A N 1
ATOM 858 C CA . LYS A 1 109 ? 5.07 -3.537 5.77 1 93 109 LYS A CA 1
ATOM 859 C C . LYS A 1 109 ? 3.973 -3.088 4.809 1 93 109 LYS A C 1
ATOM 861 O O . LYS A 1 109 ? 3.008 -2.441 5.219 1 93 109 LYS A O 1
ATOM 866 N N . ILE A 1 110 ? 4.07 -3.428 3.568 1 93.88 110 ILE A N 1
ATOM 867 C CA . ILE A 1 110 ? 3.061 -3.086 2.574 1 93.88 110 ILE A CA 1
ATOM 868 C C . ILE A 1 110 ? 1.724 -3.717 2.957 1 93.88 110 ILE A C 1
ATOM 870 O O . ILE A 1 110 ? 0.679 -3.066 2.889 1 93.88 110 ILE A O 1
ATOM 874 N N . CYS A 1 111 ? 1.771 -4.938 3.404 1 92.06 111 CYS A N 1
ATOM 875 C CA . CYS A 1 111 ? 0.566 -5.641 3.828 1 92.06 111 CYS A CA 1
ATOM 876 C C . CYS A 1 111 ? -0.083 -4.941 5.02 1 92.06 111 CYS A C 1
ATOM 878 O O . CYS A 1 111 ? -1.308 -4.812 5.074 1 92.06 111 CYS A O 1
ATOM 880 N N . SER A 1 112 ? 0.774 -4.551 5.895 1 93.19 112 SER A N 1
ATOM 881 C CA . SER A 1 112 ? 0.261 -3.838 7.062 1 93.19 112 SER A CA 1
ATOM 882 C C . SER A 1 112 ? -0.438 -2.545 6.66 1 93.19 112 SER A C 1
ATOM 884 O O . SER A 1 112 ? -1.507 -2.221 7.18 1 93.19 112 SER A O 1
ATOM 886 N N . VAL A 1 113 ? 0.141 -1.821 5.75 1 95.31 113 VAL A N 1
ATOM 887 C CA . VAL A 1 113 ? -0.46 -0.587 5.254 1 95.31 113 VAL A CA 1
ATOM 888 C C . VAL A 1 113 ? -1.817 -0.89 4.625 1 95.31 113 VAL A C 1
ATOM 890 O O . VAL A 1 113 ? -2.816 -0.244 4.945 1 95.31 113 VAL A O 1
ATOM 893 N N . CYS A 1 114 ? -1.844 -1.87 3.844 1 92.44 114 CYS A N 1
ATOM 894 C CA . CYS A 1 114 ? -3.08 -2.246 3.168 1 92.44 114 CYS A CA 1
ATOM 895 C C . CYS A 1 114 ? -4.145 -2.67 4.176 1 92.44 114 CYS A C 1
ATOM 897 O O . CYS A 1 114 ? -5.312 -2.309 4.039 1 92.44 114 CYS A O 1
ATOM 899 N N . LYS A 1 115 ? -3.73 -3.436 5.105 1 93 115 LYS A N 1
ATOM 900 C CA . LYS A 1 115 ? -4.648 -3.9 6.141 1 93 115 LYS A CA 1
ATOM 901 C C . LYS A 1 115 ? -5.277 -2.727 6.887 1 93 115 LYS A C 1
ATOM 903 O O . LYS A 1 115 ? -6.496 -2.684 7.074 1 93 115 LYS A O 1
ATOM 908 N N . GLU A 1 116 ? -4.477 -1.843 7.301 1 95.38 116 GLU A N 1
ATOM 909 C CA . GLU A 1 116 ? -4.957 -0.696 8.062 1 95.38 116 GLU A CA 1
ATOM 910 C C . GLU A 1 116 ? -5.914 0.158 7.238 1 95.38 116 GLU A C 1
ATOM 912 O O . GLU A 1 116 ? -6.965 0.573 7.727 1 95.38 116 GLU A O 1
ATOM 917 N N . ILE A 1 117 ? -5.562 0.379 6.016 1 95.44 117 ILE A N 1
ATOM 918 C CA . ILE A 1 117 ? -6.395 1.198 5.141 1 95.44 117 ILE A CA 1
ATOM 919 C C . ILE A 1 117 ? -7.711 0.478 4.859 1 95.44 117 ILE A C 1
ATOM 921 O O . ILE A 1 117 ? -8.789 1.068 4.977 1 95.44 117 ILE A O 1
ATOM 925 N N . ASP A 1 118 ? -7.633 -0.774 4.512 1 90.94 118 ASP A N 1
ATOM 926 C CA . ASP A 1 118 ? -8.828 -1.558 4.211 1 90.94 118 ASP A CA 1
ATOM 927 C C . ASP A 1 118 ? -9.766 -1.607 5.414 1 90.94 118 ASP A C 1
ATOM 929 O O . ASP A 1 118 ? -10.977 -1.438 5.273 1 90.94 118 ASP A O 1
ATOM 933 N N . SER A 1 119 ? -9.188 -1.875 6.555 1 92.19 119 SER A N 1
ATOM 934 C CA . SER A 1 119 ? -9.992 -1.951 7.77 1 92.19 119 SER A CA 1
ATOM 935 C C . SER A 1 119 ? -10.703 -0.632 8.039 1 92.19 119 SER A C 1
ATOM 937 O O . SER A 1 119 ? -11.883 -0.622 8.398 1 92.19 119 SER A O 1
ATOM 939 N N . TRP A 1 120 ? -10.023 0.477 7.898 1 96 120 TRP A N 1
ATOM 940 C CA . TRP A 1 120 ? -10.602 1.801 8.102 1 96 120 TRP A CA 1
ATOM 941 C C . TRP A 1 120 ? -11.727 2.062 7.102 1 96 120 TRP A C 1
ATOM 943 O O . TRP A 1 120 ? -12.836 2.439 7.488 1 96 120 TRP A O 1
ATOM 953 N N . LEU A 1 121 ? -11.461 1.822 5.82 1 93.12 121 LEU A N 1
ATOM 954 C CA . LEU A 1 121 ? -12.406 2.141 4.762 1 93.12 121 LEU A CA 1
ATOM 955 C C . LEU A 1 121 ? -13.625 1.225 4.828 1 93.12 121 LEU A C 1
ATOM 957 O O . LEU A 1 121 ? -14.742 1.648 4.523 1 93.12 121 LEU A O 1
ATOM 961 N N . SER A 1 122 ? -13.414 0.03 5.258 1 90.5 122 SER A N 1
ATOM 962 C CA . SER A 1 122 ? -14.492 -0.957 5.254 1 90.5 122 SER A CA 1
ATOM 963 C C . SER A 1 122 ? -15.453 -0.727 6.418 1 90.5 122 SER A C 1
ATOM 965 O O . SER A 1 122 ? -16.578 -1.22 6.398 1 90.5 122 SER A O 1
ATOM 967 N N . ALA A 1 123 ? -15.031 0.01 7.383 1 93.94 123 ALA A N 1
ATOM 968 C CA . ALA A 1 123 ? -15.844 0.204 8.586 1 93.94 123 ALA A CA 1
ATOM 969 C C . ALA A 1 123 ? -17.031 1.112 8.305 1 93.94 123 ALA A C 1
ATOM 971 O O . ALA A 1 123 ? -18.047 1.042 8.992 1 93.94 123 ALA A O 1
ATOM 972 N N . ASP A 1 124 ? -16.922 1.958 7.387 1 95.19 124 ASP A N 1
ATOM 973 C CA . ASP A 1 124 ? -17.984 2.891 7.027 1 95.19 124 ASP A CA 1
ATOM 974 C C . ASP A 1 124 ? -17.781 3.447 5.621 1 95.19 124 ASP A C 1
ATOM 976 O O . ASP A 1 124 ? -16.656 3.781 5.242 1 95.19 124 ASP A O 1
ATOM 980 N N . GLN A 1 125 ? -18.812 3.623 4.828 1 92.81 125 GLN A N 1
ATOM 981 C CA . GLN A 1 125 ? -18.734 4.035 3.432 1 92.81 125 GLN A CA 1
ATOM 982 C C . GLN A 1 125 ? -18.297 5.496 3.314 1 92.81 125 GLN A C 1
ATOM 984 O O . GLN A 1 125 ? -17.891 5.945 2.244 1 92.81 125 GLN A O 1
ATOM 989 N N . HIS A 1 126 ? -18.391 6.301 4.395 1 96.31 126 HIS A N 1
ATOM 990 C CA . HIS A 1 126 ? -18.062 7.719 4.352 1 96.31 126 HIS A CA 1
ATOM 991 C C . HIS A 1 126 ? -16.625 7.965 4.816 1 96.31 126 HIS A C 1
ATOM 993 O O . HIS A 1 126 ? -16.156 9.109 4.816 1 96.31 126 HIS A O 1
ATOM 999 N N . ARG A 1 127 ? -15.953 6.871 5.129 1 97 127 ARG A N 1
ATOM 1000 C CA . ARG A 1 127 ? -14.586 7.027 5.633 1 97 127 ARG A CA 1
ATOM 1001 C C . ARG A 1 127 ? -13.617 7.355 4.504 1 97 127 ARG A C 1
ATOM 1003 O O . ARG A 1 127 ? -13.734 6.809 3.404 1 97 127 ARG A O 1
ATOM 1010 N N . ILE A 1 128 ? -12.688 8.25 4.84 1 97.69 128 ILE A N 1
ATOM 1011 C CA . ILE A 1 128 ? -11.672 8.734 3.91 1 97.69 128 ILE A CA 1
ATOM 1012 C C . ILE A 1 128 ? -10.281 8.383 4.434 1 97.69 128 ILE A C 1
ATOM 1014 O O . ILE A 1 128 ? -9.992 8.562 5.621 1 97.69 128 ILE A O 1
ATOM 1018 N N . ALA A 1 129 ? -9.453 7.777 3.568 1 97.88 129 ALA A N 1
ATOM 1019 C CA . ALA A 1 129 ? -8.047 7.531 3.883 1 97.88 129 ALA A CA 1
ATOM 1020 C C . ALA A 1 129 ? -7.152 8.586 3.24 1 97.88 129 ALA A C 1
ATOM 1022 O O . ALA A 1 129 ? -7.211 8.805 2.029 1 97.88 129 ALA A O 1
ATOM 1023 N N . VAL A 1 130 ? -6.355 9.266 4.023 1 98.06 130 VAL A N 1
ATOM 1024 C CA . VAL A 1 130 ? -5.387 10.242 3.545 1 98.06 130 VAL A CA 1
ATOM 1025 C C . VAL A 1 130 ? -3.977 9.664 3.639 1 98.06 130 VAL A C 1
ATOM 1027 O O . VAL A 1 130 ? -3.479 9.406 4.738 1 98.06 130 VAL A O 1
ATOM 1030 N N . LEU A 1 131 ? -3.342 9.453 2.514 1 97.75 131 LEU A N 1
ATOM 1031 C CA . LEU A 1 131 ? -1.957 8.992 2.455 1 97.75 131 LEU A CA 1
ATOM 1032 C C . LEU A 1 131 ? -0.996 10.18 2.477 1 97.75 131 LEU A C 1
ATOM 1034 O O . LEU A 1 131 ? -0.949 10.961 1.524 1 97.75 131 LEU A O 1
ATOM 1038 N N . HIS A 1 132 ? -0.3 10.289 3.59 1 97.06 132 HIS A N 1
ATOM 1039 C CA . HIS A 1 132 ? 0.597 11.414 3.818 1 97.06 132 HIS A CA 1
ATOM 1040 C C . HIS A 1 132 ? 2.053 11.016 3.605 1 97.06 132 HIS A C 1
ATOM 1042 O O . HIS A 1 132 ? 2.502 9.992 4.125 1 97.06 132 HIS A O 1
ATOM 1048 N N . ALA A 1 133 ? 2.771 11.734 2.826 1 95.5 133 ALA A N 1
ATOM 1049 C CA . ALA A 1 133 ? 4.215 11.562 2.688 1 95.5 133 ALA A CA 1
ATOM 1050 C C . ALA A 1 133 ? 4.93 12.914 2.678 1 95.5 133 ALA A C 1
ATOM 1052 O O . ALA A 1 133 ? 4.434 13.883 2.1 1 95.5 133 ALA A O 1
ATOM 1053 N N . ASN A 1 134 ? 6.035 12.922 3.377 1 90.38 134 ASN A N 1
ATOM 1054 C CA . ASN A 1 134 ? 6.93 14.078 3.35 1 90.38 134 ASN A CA 1
ATOM 1055 C C . ASN A 1 134 ? 8.328 13.695 2.867 1 90.38 134 ASN A C 1
ATOM 1057 O O . ASN A 1 134 ? 8.977 12.836 3.457 1 90.38 134 ASN A O 1
ATOM 1061 N N . ALA A 1 135 ? 8.773 14.25 1.75 1 79.62 135 ALA A N 1
ATOM 1062 C CA . ALA A 1 135 ? 10.07 13.93 1.15 1 79.62 135 ALA A CA 1
ATOM 1063 C C . ALA A 1 135 ? 11.219 14.438 2.023 1 79.62 135 ALA A C 1
ATOM 1065 O O . ALA A 1 135 ? 11.062 15.422 2.752 1 79.62 135 ALA A O 1
ATOM 1066 N N . MET B 1 1 ? 57.531 -2.066 -7.172 1 22.22 1 MET B N 1
ATOM 1067 C CA . MET B 1 1 ? 56.875 -2.76 -6.07 1 22.22 1 MET B CA 1
ATOM 1068 C C . MET B 1 1 ? 55.531 -2.111 -5.754 1 22.22 1 MET B C 1
ATOM 1070 O O . MET B 1 1 ? 55.5 -1.045 -5.141 1 22.22 1 MET B O 1
ATOM 1074 N N . ILE B 1 2 ? 54.594 -2.139 -6.66 1 25.69 2 ILE B N 1
ATOM 1075 C CA . ILE B 1 2 ? 53.312 -1.431 -6.848 1 25.69 2 ILE B CA 1
ATOM 1076 C C . ILE B 1 2 ? 52.312 -1.87 -5.785 1 25.69 2 ILE B C 1
ATOM 1078 O O . ILE B 1 2 ? 52.031 -3.061 -5.648 1 25.69 2 ILE B O 1
ATOM 1082 N N . LYS B 1 3 ? 52.219 -1.092 -4.566 1 27.47 3 LYS B N 1
ATOM 1083 C CA . LYS B 1 3 ? 51.344 -1.381 -3.424 1 27.47 3 LYS B CA 1
ATOM 1084 C C . LYS B 1 3 ? 49.906 -1.637 -3.871 1 27.47 3 LYS B C 1
ATOM 1086 O O . LYS B 1 3 ? 49.312 -0.817 -4.574 1 27.47 3 LYS B O 1
ATOM 1091 N N . THR B 1 4 ? 49.469 -2.867 -4.055 1 26.7 4 THR B N 1
ATOM 1092 C CA . THR B 1 4 ? 48.125 -3.387 -4.379 1 26.7 4 THR B CA 1
ATOM 1093 C C . THR B 1 4 ? 47.094 -2.9 -3.365 1 26.7 4 THR B C 1
ATOM 1095 O O . THR B 1 4 ? 47.25 -3.133 -2.164 1 26.7 4 THR B O 1
ATOM 1098 N N . LEU B 1 5 ? 46.469 -1.737 -3.59 1 31.09 5 LEU B N 1
ATOM 1099 C CA . LEU B 1 5 ? 45.406 -1.163 -2.779 1 31.09 5 LEU B CA 1
ATOM 1100 C C . LEU B 1 5 ? 44.312 -2.186 -2.533 1 31.09 5 LEU B C 1
ATOM 1102 O O . LEU B 1 5 ? 43.812 -2.799 -3.477 1 31.09 5 LEU B O 1
ATOM 1106 N N . SER B 1 6 ? 44.312 -2.877 -1.378 1 27.77 6 SER B N 1
ATOM 1107 C CA . SER B 1 6 ? 43.375 -3.85 -0.83 1 27.77 6 SER B CA 1
ATOM 1108 C C . SER B 1 6 ? 41.938 -3.303 -0.823 1 27.77 6 SER B C 1
ATOM 1110 O O . SER B 1 6 ? 41.719 -2.172 -0.388 1 27.77 6 SER B O 1
ATOM 1112 N N . SER B 1 7 ? 41.125 -3.648 -1.829 1 26.69 7 SER B N 1
ATOM 1113 C CA . SER B 1 7 ? 39.688 -3.428 -2.094 1 26.69 7 SER B CA 1
ATOM 1114 C C . SER B 1 7 ? 38.844 -3.828 -0.895 1 26.69 7 SER B C 1
ATOM 1116 O O . SER B 1 7 ? 38.844 -4.988 -0.473 1 26.69 7 SER B O 1
ATOM 1118 N N . SER B 1 8 ? 38.719 -2.969 0.146 1 28.59 8 SER B N 1
ATOM 1119 C CA . SER B 1 8 ? 37.844 -3.188 1.305 1 28.59 8 SER B CA 1
ATOM 1120 C C . SER B 1 8 ? 36.438 -3.527 0.88 1 28.59 8 SER B C 1
ATOM 1122 O O . SER B 1 8 ? 35.781 -2.75 0.174 1 28.59 8 SER B O 1
ATOM 1124 N N . SER B 1 9 ? 36.094 -4.801 0.762 1 28 9 SER B N 1
ATOM 1125 C CA . SER B 1 9 ? 34.812 -5.484 0.519 1 28 9 SER B CA 1
ATOM 1126 C C . SER B 1 9 ? 33.719 -4.977 1.454 1 28 9 SER B C 1
ATOM 1128 O O . SER B 1 9 ? 33.875 -5.016 2.676 1 28 9 SER B O 1
ATOM 1130 N N . TYR B 1 10 ? 33.062 -3.883 1.112 1 26.58 10 TYR B N 1
ATOM 1131 C CA . TYR B 1 10 ? 31.859 -3.416 1.786 1 26.58 10 TYR B CA 1
ATOM 1132 C C . TYR B 1 10 ? 30.875 -4.559 1.984 1 26.58 10 TYR B C 1
ATOM 1134 O O . TYR B 1 10 ? 30.359 -5.125 1.014 1 26.58 10 TYR B O 1
ATOM 1142 N N . SER B 1 11 ? 31.141 -5.574 2.867 1 27.52 11 SER B N 1
ATOM 1143 C CA . SER B 1 11 ? 30.219 -6.621 3.303 1 27.52 11 SER B CA 1
ATOM 1144 C C . SER B 1 11 ? 28.922 -6.027 3.838 1 27.52 11 SER B C 1
ATOM 1146 O O . SER B 1 11 ? 28.906 -5.387 4.891 1 27.52 11 SER B O 1
ATOM 1148 N N . GLY B 1 12 ? 28.141 -5.375 3 1 28.45 12 GLY B N 1
ATOM 1149 C CA . GLY B 1 12 ? 26.828 -4.891 3.379 1 28.45 12 GLY B CA 1
ATOM 1150 C C . GLY B 1 12 ? 26.031 -5.895 4.195 1 28.45 12 GLY B C 1
ATOM 1151 O O . GLY B 1 12 ? 25.734 -6.992 3.723 1 28.45 12 GLY B O 1
ATOM 1152 N N . ASN B 1 13 ? 26.266 -5.938 5.504 1 28.3 13 ASN B N 1
ATOM 1153 C CA . ASN B 1 13 ? 25.516 -6.68 6.512 1 28.3 13 ASN B CA 1
ATOM 1154 C C . ASN B 1 13 ? 24 -6.516 6.324 1 28.3 13 ASN B C 1
ATOM 1156 O O . ASN B 1 13 ? 23.484 -5.402 6.438 1 28.3 13 ASN B O 1
ATOM 1160 N N . TYR B 1 14 ? 23.391 -7.145 5.324 1 28.67 14 TYR B N 1
ATOM 1161 C CA . TYR B 1 14 ? 21.938 -7.312 5.285 1 28.67 14 TYR B CA 1
ATOM 1162 C C . TYR B 1 14 ? 21.406 -7.738 6.648 1 28.67 14 TYR B C 1
ATOM 1164 O O . TYR B 1 14 ? 21.781 -8.789 7.168 1 28.67 14 TYR B O 1
ATOM 1172 N N . GLU B 1 15 ? 21.391 -6.809 7.609 1 30.39 15 GLU B N 1
ATOM 1173 C CA . GLU B 1 15 ? 20.703 -7.164 8.852 1 30.39 15 GLU B CA 1
ATOM 1174 C C . GLU B 1 15 ? 19.406 -7.926 8.578 1 30.39 15 GLU B C 1
ATOM 1176 O O . GLU B 1 15 ? 18.594 -7.496 7.762 1 30.39 15 GLU B O 1
ATOM 1181 N N . THR B 1 16 ? 19.453 -9.195 8.75 1 28.94 16 THR B N 1
ATOM 1182 C CA . THR B 1 16 ? 18.312 -10.102 8.875 1 28.94 16 THR B CA 1
ATOM 1183 C C . THR B 1 16 ? 17.203 -9.461 9.695 1 28.94 16 THR B C 1
ATOM 1185 O O . THR B 1 16 ? 17.344 -9.258 10.898 1 28.94 16 THR B O 1
ATOM 1188 N N . LEU B 1 17 ? 16.609 -8.43 9.227 1 29 17 LEU B N 1
ATOM 1189 C CA . LEU B 1 17 ? 15.406 -8.016 9.93 1 29 17 LEU B CA 1
ATOM 1190 C C . LEU B 1 17 ? 14.656 -9.219 10.484 1 29 17 LEU B C 1
ATOM 1192 O O . LEU B 1 17 ? 14.297 -10.125 9.734 1 29 17 LEU B O 1
ATOM 1196 N N . THR B 1 18 ? 14.875 -9.531 11.703 1 29.28 18 THR B N 1
ATOM 1197 C CA . THR B 1 18 ? 14.125 -10.5 12.5 1 29.28 18 THR B CA 1
ATOM 1198 C C . THR B 1 18 ? 12.625 -10.383 12.227 1 29.28 18 THR B C 1
ATOM 1200 O O . THR B 1 18 ? 12.055 -9.289 12.336 1 29.28 18 THR B O 1
ATOM 1203 N N . SER B 1 19 ? 12.039 -11.125 11.352 1 31.22 19 SER B N 1
ATOM 1204 C CA . SER B 1 19 ? 10.625 -11.383 11.086 1 31.22 19 SER B CA 1
ATOM 1205 C C . SER B 1 19 ? 9.828 -11.508 12.375 1 31.22 19 SER B C 1
ATOM 1207 O O . SER B 1 19 ? 10.203 -12.273 13.273 1 31.22 19 SER B O 1
ATOM 1209 N N . GLN B 1 20 ? 9.383 -10.438 13.008 1 32.75 20 GLN B N 1
ATOM 1210 C CA . GLN B 1 20 ? 8.438 -10.672 14.094 1 32.75 20 GLN B CA 1
ATOM 1211 C C . GLN B 1 20 ? 7.516 -11.844 13.781 1 32.75 20 GLN B C 1
ATOM 1213 O O . GLN B 1 20 ? 7.133 -12.047 12.625 1 32.75 20 GLN B O 1
ATOM 1218 N N . PRO B 1 21 ? 7.211 -12.703 14.773 1 34.5 21 PRO B N 1
ATOM 1219 C CA . PRO B 1 21 ? 6.309 -13.852 14.641 1 34.5 21 PRO B CA 1
ATOM 1220 C C . PRO B 1 21 ? 4.992 -13.492 13.953 1 34.5 21 PRO B C 1
ATOM 1222 O O . PRO B 1 21 ? 4.352 -12.508 14.32 1 34.5 21 PRO B O 1
ATOM 1225 N N . ARG B 1 22 ? 4.848 -13.695 12.602 1 37.78 22 ARG B N 1
ATOM 1226 C CA . ARG B 1 22 ? 3.623 -13.734 11.812 1 37.78 22 ARG B CA 1
ATOM 1227 C C . ARG B 1 22 ? 2.461 -14.289 12.625 1 37.78 22 ARG B C 1
ATOM 1229 O O . ARG B 1 22 ? 2.604 -15.312 13.305 1 37.78 22 ARG B O 1
ATOM 1236 N N . SER B 1 23 ? 1.616 -13.648 13.094 1 37.81 23 SER B N 1
ATOM 1237 C CA . SER B 1 23 ? 0.463 -14.328 13.672 1 37.81 23 SER B CA 1
ATOM 1238 C C . SER B 1 23 ? 0.052 -15.539 12.836 1 37.81 23 SER B C 1
ATOM 1240 O O .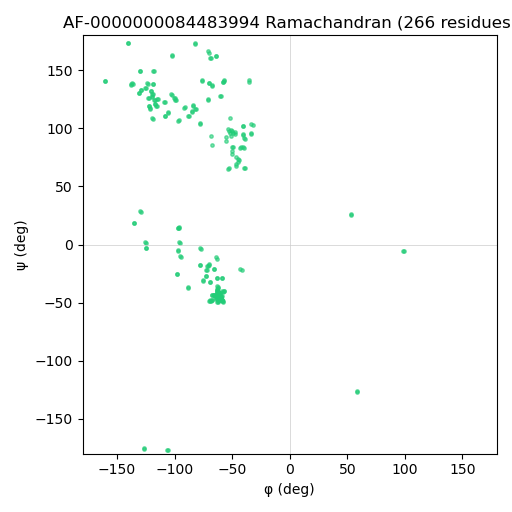 SER B 1 23 ? -0.227 -15.406 11.641 1 37.81 23 SER B O 1
ATOM 1242 N N . THR B 1 24 ? 0.537 -16.734 13.078 1 44.53 24 THR B N 1
ATOM 1243 C CA . THR B 1 24 ? 0.55 -18.109 12.57 1 44.53 24 THR B CA 1
ATOM 1244 C C . THR B 1 24 ? -0.843 -18.531 12.109 1 44.53 24 THR B C 1
ATOM 1246 O O . THR B 1 24 ? -0.995 -19.531 11.406 1 44.53 24 THR B O 1
ATOM 1249 N N . LYS B 1 25 ? -1.969 -17.828 12.633 1 48.72 25 LYS B N 1
ATOM 1250 C CA . LYS B 1 25 ? -3.184 -18.594 12.406 1 48.72 25 LYS B CA 1
ATOM 1251 C C . LYS B 1 25 ? -3.576 -18.594 10.938 1 48.72 25 LYS B C 1
ATOM 1253 O O . LYS B 1 25 ? -4.145 -19.562 10.43 1 48.72 25 LYS B O 1
ATOM 1258 N N . ASN B 1 26 ? -3.109 -17.734 10.18 1 67.5 26 ASN B N 1
ATOM 1259 C CA . ASN B 1 26 ? -3.623 -17.672 8.812 1 67.5 26 ASN B CA 1
ATOM 1260 C C . ASN B 1 26 ? -2.492 -17.641 7.789 1 67.5 26 ASN B C 1
ATOM 1262 O O . ASN B 1 26 ? -2.572 -16.938 6.785 1 67.5 26 ASN B O 1
ATOM 1266 N N . CYS B 1 27 ? -1.361 -18.312 8.289 1 70.31 27 CYS B N 1
ATOM 1267 C CA . CYS B 1 27 ? -0.21 -18.375 7.395 1 70.31 27 CYS B CA 1
ATOM 1268 C C . CYS B 1 27 ? 0.121 -19.828 7.047 1 70.31 27 CYS B C 1
ATOM 1270 O O . CYS B 1 27 ? 0.136 -20.688 7.922 1 70.31 27 CYS B O 1
ATOM 1272 N N . SER B 1 28 ? 0.165 -20.141 5.773 1 78.31 28 SER B N 1
ATOM 1273 C CA . SER B 1 28 ? 0.603 -21.438 5.297 1 78.31 28 SER B CA 1
ATOM 1274 C C . SER B 1 28 ? 1.891 -21.328 4.488 1 78.31 28 SER B C 1
ATOM 1276 O O . SER B 1 28 ? 2.082 -20.375 3.742 1 78.31 28 SER B O 1
ATOM 1278 N N . VAL B 1 29 ? 2.895 -22.078 4.891 1 75.75 29 VAL B N 1
ATOM 1279 C CA . VAL B 1 29 ? 4.055 -22.25 4.023 1 75.75 29 VAL B CA 1
ATOM 1280 C C . VAL B 1 29 ? 3.768 -23.312 2.975 1 75.75 29 VAL B C 1
ATOM 1282 O O . VAL B 1 29 ? 3.439 -24.453 3.312 1 75.75 29 VAL B O 1
ATOM 1285 N N . ILE B 1 30 ? 3.77 -22.922 1.721 1 71.44 30 ILE B N 1
ATOM 1286 C CA . ILE B 1 30 ? 3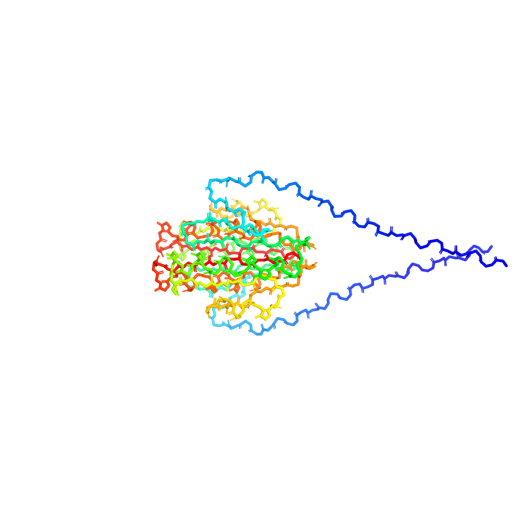.451 -23.812 0.612 1 71.44 30 ILE B CA 1
ATOM 1287 C C . ILE B 1 30 ? 4.621 -23.844 -0.37 1 71.44 30 ILE B C 1
ATOM 1289 O O . ILE B 1 30 ? 4.93 -22.844 -1.015 1 71.44 30 ILE B O 1
ATOM 1293 N N . GLY B 1 31 ? 5.207 -25.047 -0.561 1 76.12 31 GLY B N 1
ATOM 1294 C CA . GLY B 1 31 ? 6.238 -25.203 -1.577 1 76.12 31 GLY B CA 1
ATOM 1295 C C . GLY B 1 31 ? 7.367 -24.203 -1.439 1 76.12 31 GLY B C 1
ATOM 1296 O O . GLY B 1 31 ? 7.883 -23.703 -2.439 1 76.12 31 GLY B O 1
ATOM 1297 N N . GLY B 1 32 ? 7.645 -23.656 -0.282 1 81.38 32 GLY B N 1
ATOM 1298 C CA . GLY B 1 32 ? 8.734 -22.719 -0.051 1 81.38 32 GLY B CA 1
ATOM 1299 C C . GLY B 1 32 ? 8.281 -21.281 -0.041 1 81.38 32 GLY B C 1
ATOM 1300 O O . GLY B 1 32 ? 9.094 -20.375 0.136 1 81.38 32 GLY B O 1
ATOM 1301 N N . MET B 1 33 ? 7.098 -21.125 -0.342 1 86.88 33 MET B N 1
ATOM 1302 C CA . MET B 1 33 ? 6.547 -19.766 -0.281 1 86.88 33 MET B CA 1
ATOM 1303 C C . MET B 1 33 ? 5.707 -19.578 0.978 1 86.88 33 MET B C 1
ATOM 1305 O O . MET B 1 33 ? 5.352 -20.562 1.644 1 86.88 33 MET B O 1
ATOM 1309 N N . ASP B 1 34 ? 5.457 -18.359 1.312 1 91.56 34 ASP B N 1
ATOM 1310 C CA . ASP B 1 34 ? 4.539 -18.031 2.398 1 91.56 34 ASP B CA 1
ATOM 1311 C C . ASP B 1 34 ? 3.244 -17.422 1.857 1 91.56 34 ASP B C 1
ATOM 1313 O O . ASP B 1 34 ? 3.275 -16.484 1.059 1 91.56 34 ASP B O 1
ATOM 1317 N N . LEU B 1 35 ? 2.123 -18.031 2.174 1 94.62 35 LEU B N 1
ATOM 1318 C CA . LEU B 1 35 ? 0.795 -17.516 1.861 1 94.62 35 LEU B CA 1
ATOM 1319 C C . LEU B 1 35 ? 0.015 -17.219 3.135 1 94.62 35 LEU B C 1
ATOM 1321 O O . LEU B 1 35 ? -0.163 -18.094 3.982 1 94.62 35 LEU B O 1
ATOM 1325 N N . SER B 1 36 ? -0.396 -15.969 3.309 1 93.88 36 SER B N 1
ATOM 1326 C CA . SER B 1 36 ? -1.111 -15.594 4.527 1 93.88 36 SER B CA 1
ATOM 1327 C C . SER B 1 36 ? -2.285 -14.672 4.219 1 93.88 36 SER B C 1
ATOM 1329 O O . SER B 1 36 ? -2.162 -13.75 3.404 1 93.88 36 SER B O 1
ATOM 1331 N N . TYR B 1 37 ? -3.438 -14.945 4.883 1 93.56 37 TYR B N 1
ATOM 1332 C CA . TYR B 1 37 ? -4.543 -14 4.855 1 93.56 37 TYR B CA 1
ATOM 1333 C C . TYR B 1 37 ? -4.289 -12.836 5.805 1 93.56 37 TYR B C 1
ATOM 1335 O O . TYR B 1 37 ? -4.367 -12.992 7.023 1 93.56 37 TYR B O 1
ATOM 1343 N N . VAL B 1 38 ? -3.93 -11.719 5.18 1 92.38 38 VAL B N 1
ATOM 1344 C CA . VAL B 1 38 ? -3.732 -10.484 5.938 1 92.38 38 VAL B CA 1
ATOM 1345 C C . VAL B 1 38 ? -5.074 -9.992 6.477 1 92.38 38 VAL B C 1
ATOM 1347 O O . VAL B 1 38 ? -5.152 -9.5 7.602 1 92.38 38 VAL B O 1
ATOM 1350 N N . THR B 1 39 ? -6.098 -9.93 5.637 1 91.19 39 THR B N 1
ATOM 1351 C CA . THR B 1 39 ? -7.52 -9.797 5.945 1 91.19 39 THR B CA 1
ATOM 1352 C C . THR B 1 39 ? -8.32 -10.906 5.266 1 91.19 39 THR B C 1
ATOM 1354 O O . THR B 1 39 ? -7.746 -11.797 4.637 1 91.19 39 THR B O 1
ATOM 1357 N N . GLU B 1 40 ? -9.656 -10.836 5.395 1 92.44 40 GLU B N 1
ATOM 1358 C CA . GLU B 1 40 ? -10.508 -11.828 4.742 1 92.44 40 GLU B CA 1
ATOM 1359 C C . GLU B 1 40 ? -10.422 -11.719 3.223 1 92.44 40 GLU B C 1
ATOM 1361 O O . GLU B 1 40 ? -10.695 -12.68 2.506 1 92.44 40 GLU B O 1
ATOM 1366 N N . ARG B 1 41 ? -9.984 -10.531 2.771 1 94.31 41 ARG B N 1
ATOM 1367 C CA . ARG B 1 41 ? -10.039 -10.336 1.326 1 94.31 41 ARG B CA 1
ATOM 1368 C C . ARG B 1 41 ? -8.68 -9.945 0.77 1 94.31 41 ARG B C 1
ATOM 1370 O O . ARG B 1 41 ? -8.539 -9.688 -0.428 1 94.31 41 ARG B O 1
ATOM 1377 N N . ILE B 1 42 ? -7.684 -9.875 1.628 1 95.69 42 ILE B N 1
ATOM 1378 C CA . ILE B 1 42 ? -6.328 -9.555 1.196 1 95.69 42 ILE B CA 1
ATOM 1379 C C . ILE B 1 42 ? -5.375 -10.68 1.608 1 95.69 42 ILE B C 1
ATOM 1381 O O . ILE B 1 42 ? -5.297 -11.031 2.787 1 95.69 42 ILE B O 1
ATOM 1385 N N . ILE B 1 43 ? -4.648 -11.195 0.648 1 96.69 43 ILE B N 1
ATOM 1386 C CA . ILE B 1 43 ? -3.713 -12.297 0.857 1 96.69 43 ILE B CA 1
ATOM 1387 C C . ILE B 1 43 ? -2.299 -11.844 0.502 1 96.69 43 ILE B C 1
ATOM 1389 O O . ILE B 1 43 ? -2.092 -11.156 -0.5 1 96.69 43 ILE B O 1
ATOM 1393 N N . ALA B 1 44 ? -1.327 -12.219 1.294 1 96.94 44 ALA B N 1
ATOM 1394 C CA . ALA B 1 44 ? 0.087 -12.008 0.993 1 96.94 44 ALA B CA 1
ATOM 1395 C C . ALA B 1 44 ? 0.731 -13.281 0.461 1 96.94 44 ALA B C 1
ATOM 1397 O O . ALA B 1 44 ? 0.563 -14.359 1.04 1 96.94 44 ALA B O 1
ATOM 1398 N N . LEU B 1 45 ? 1.319 -13.18 -0.62 1 96.62 45 LEU B N 1
ATOM 1399 C CA . LEU B 1 45 ? 2.072 -14.273 -1.234 1 96.62 45 LEU B CA 1
ATOM 1400 C C . LEU B 1 45 ? 3.539 -13.891 -1.402 1 96.62 45 LEU B C 1
ATOM 1402 O O . LEU B 1 45 ? 3.875 -13.055 -2.246 1 96.62 45 LEU B O 1
ATOM 1406 N N . TRP B 1 46 ? 4.387 -14.5 -0.582 1 94.62 46 TRP B N 1
ATOM 1407 C CA . TRP B 1 46 ? 5.785 -14.094 -0.497 1 94.62 46 TRP B CA 1
ATOM 1408 C C . TRP B 1 46 ? 6.711 -15.25 -0.864 1 94.62 46 TRP B C 1
ATOM 1410 O O . TRP B 1 46 ? 6.527 -16.375 -0.395 1 94.62 46 TRP B O 1
ATOM 1420 N N . PHE B 1 47 ? 7.715 -14.977 -1.763 1 93.44 47 PHE B N 1
ATOM 1421 C CA . PHE B 1 47 ? 8.766 -15.914 -2.139 1 93.44 47 PHE B CA 1
ATOM 1422 C C . PHE B 1 47 ? 10.133 -15.406 -1.702 1 93.44 47 PHE B C 1
ATOM 1424 O O . PHE B 1 47 ? 10.57 -14.336 -2.139 1 93.44 47 PHE B O 1
ATOM 1431 N N . PRO B 1 48 ? 10.812 -16.141 -0.863 1 90.19 48 PRO B N 1
ATOM 1432 C CA . PRO B 1 48 ? 12.109 -15.688 -0.356 1 90.19 48 PRO B CA 1
ATOM 1433 C C . PRO B 1 48 ? 13.188 -15.664 -1.437 1 90.19 48 PRO B C 1
ATOM 1435 O O . PRO B 1 48 ? 13.055 -16.328 -2.463 1 90.19 48 PRO B O 1
ATOM 1438 N N . ALA B 1 49 ? 14.195 -14.914 -1.147 1 87.44 49 ALA B N 1
ATOM 1439 C CA . ALA B 1 49 ? 15.297 -14.75 -2.094 1 87.44 49 ALA B CA 1
ATOM 1440 C C . ALA B 1 49 ? 16.016 -16.078 -2.34 1 87.44 49 ALA B C 1
ATOM 1442 O O . ALA B 1 49 ? 16.578 -16.281 -3.412 1 87.44 49 ALA B O 1
ATOM 1443 N N . SER B 1 50 ? 16 -16.891 -1.43 1 87.88 50 SER B N 1
ATOM 1444 C CA . SER B 1 50 ? 16.703 -18.172 -1.503 1 87.88 50 SER B CA 1
ATOM 1445 C C . SER B 1 50 ? 15.938 -19.172 -2.342 1 87.88 50 SER B C 1
ATOM 1447 O O . SER B 1 50 ? 16.422 -20.281 -2.609 1 87.88 50 SER B O 1
ATOM 1449 N N . CYS B 1 51 ? 14.82 -18.812 -2.795 1 87 51 CYS B N 1
ATOM 1450 C CA . CYS B 1 51 ? 13.945 -19.688 -3.557 1 87 51 CYS B CA 1
ATOM 1451 C C . CYS B 1 51 ? 14.516 -19.969 -4.941 1 87 51 CYS B C 1
ATOM 1453 O O . CYS B 1 51 ? 14.82 -19.031 -5.688 1 87 51 CYS B O 1
ATOM 1455 N N . SER B 1 52 ? 14.703 -21.234 -5.309 1 89.56 52 SER B N 1
ATOM 1456 C CA . SER B 1 52 ? 15.156 -21.594 -6.652 1 89.56 52 SER B CA 1
ATOM 1457 C C . SER B 1 52 ? 14.07 -21.328 -7.688 1 89.56 52 SER B C 1
ATOM 1459 O O . SER B 1 52 ? 12.898 -21.156 -7.34 1 89.56 52 SER B O 1
ATOM 1461 N N . GLN B 1 53 ? 14.484 -21.328 -8.953 1 90.38 53 GLN B N 1
ATOM 1462 C CA . GLN B 1 53 ? 13.516 -21.141 -10.023 1 90.38 53 GLN B CA 1
ATOM 1463 C C . GLN B 1 53 ? 12.477 -22.25 -10.039 1 90.38 53 GLN B C 1
ATOM 1465 O O . GLN B 1 53 ? 11.289 -22 -10.266 1 90.38 53 GLN B O 1
ATOM 1470 N N . GLN B 1 54 ? 12.922 -23.406 -9.852 1 91.44 54 GLN B N 1
ATOM 1471 C CA . GLN B 1 54 ? 12.031 -24.562 -9.844 1 91.44 54 GLN B CA 1
ATOM 1472 C C . GLN B 1 54 ? 11.031 -24.484 -8.695 1 91.44 54 GLN B C 1
ATOM 1474 O O . GLN B 1 54 ? 9.836 -24.688 -8.891 1 91.44 54 GLN B O 1
ATOM 1479 N N . SER B 1 55 ? 11.578 -24.172 -7.508 1 90.88 55 SER B N 1
ATOM 1480 C CA . SER B 1 55 ? 10.719 -24.047 -6.34 1 90.88 55 SER B CA 1
ATOM 1481 C C . SER B 1 55 ? 9.711 -22.922 -6.516 1 90.88 55 SER B C 1
ATOM 1483 O O . SER B 1 55 ? 8.562 -23.031 -6.07 1 90.88 55 SER B O 1
ATOM 1485 N N . TYR B 1 56 ? 10.18 -21.859 -7.09 1 91.81 56 TYR B N 1
ATOM 1486 C CA . TYR B 1 56 ? 9.297 -20.734 -7.375 1 91.81 56 TYR B CA 1
ATOM 1487 C C . TYR B 1 56 ? 8.141 -21.172 -8.281 1 91.81 56 TYR B C 1
ATOM 1489 O O . TYR B 1 56 ? 6.98 -20.875 -7.988 1 91.81 56 TYR B O 1
ATOM 1497 N N . LYS B 1 57 ? 8.461 -21.875 -9.32 1 92 57 LYS B N 1
ATOM 1498 C CA . LYS B 1 57 ? 7.445 -22.328 -10.266 1 92 57 LYS B CA 1
ATOM 1499 C C . LYS B 1 57 ? 6.438 -23.25 -9.594 1 92 57 LYS B C 1
ATOM 1501 O O . LYS B 1 57 ? 5.227 -23.078 -9.75 1 92 57 LYS B O 1
ATOM 1506 N N . GLN B 1 58 ? 6.977 -24.203 -8.867 1 92.94 58 GLN B N 1
ATOM 1507 C CA . GLN B 1 58 ? 6.105 -25.141 -8.18 1 92.94 58 GLN B CA 1
ATOM 1508 C C . GLN B 1 58 ? 5.219 -24.438 -7.16 1 92.94 58 GLN B C 1
ATOM 1510 O O . GLN B 1 58 ? 4.027 -24.734 -7.051 1 92.94 58 GLN B O 1
ATOM 1515 N N . GLY B 1 59 ? 5.871 -23.531 -6.422 1 93 59 GLY B N 1
ATOM 1516 C CA . GLY B 1 59 ? 5.102 -22.766 -5.449 1 93 59 GLY B CA 1
ATOM 1517 C C . GLY B 1 59 ? 4.004 -21.938 -6.082 1 93 59 GLY B C 1
ATOM 1518 O O . GLY B 1 59 ? 2.889 -21.875 -5.559 1 93 59 GLY B O 1
ATOM 1519 N N . GLN B 1 60 ? 4.312 -21.328 -7.18 1 93.81 60 GLN B N 1
ATOM 1520 C CA . GLN B 1 60 ? 3.328 -20.531 -7.902 1 93.81 60 GLN B CA 1
ATOM 1521 C C . GLN B 1 60 ? 2.152 -21.391 -8.359 1 93.81 60 GLN B C 1
ATOM 1523 O O . GLN B 1 60 ? 0.995 -20.984 -8.227 1 93.81 60 GLN B O 1
ATOM 1528 N N . GLN B 1 61 ? 2.457 -22.516 -8.852 1 94.88 61 GLN B N 1
ATOM 1529 C CA . GLN B 1 61 ? 1.418 -23.438 -9.305 1 94.88 61 GLN B CA 1
ATOM 1530 C C . GLN B 1 61 ? 0.522 -23.859 -8.141 1 94.88 61 GLN B C 1
ATOM 1532 O O . GLN B 1 61 ? -0.703 -23.906 -8.281 1 94.88 61 GLN B O 1
ATOM 1537 N N . GLN B 1 62 ? 1.128 -24.188 -7.066 1 94.56 62 GLN B N 1
ATOM 1538 C CA . GLN B 1 62 ? 0.373 -24.594 -5.887 1 94.56 62 GLN B CA 1
ATOM 1539 C C . GLN B 1 62 ? -0.513 -23.469 -5.383 1 94.56 62 GLN B C 1
ATOM 1541 O O . GLN B 1 62 ? -1.68 -23.688 -5.047 1 94.56 62 GLN B O 1
ATOM 1546 N N . ALA B 1 63 ? 0.07 -22.312 -5.336 1 95.44 63 ALA B N 1
ATOM 1547 C CA . ALA B 1 63 ? -0.706 -21.156 -4.906 1 95.44 63 ALA B CA 1
ATOM 1548 C C . ALA B 1 63 ? -1.904 -20.922 -5.824 1 95.44 63 ALA B C 1
ATOM 1550 O O . ALA B 1 63 ? -3.021 -20.703 -5.352 1 95.44 63 ALA B O 1
ATOM 1551 N N . ALA B 1 64 ? -1.674 -21 -7.066 1 96.44 64 ALA B N 1
ATOM 1552 C CA . ALA B 1 64 ? -2.748 -20.797 -8.031 1 96.44 64 ALA B CA 1
ATOM 1553 C C . ALA B 1 64 ? -3.859 -21.828 -7.844 1 96.44 64 ALA B C 1
ATOM 1555 O O . ALA B 1 64 ? -5.043 -21.484 -7.898 1 96.44 64 ALA B O 1
ATOM 1556 N N . HIS B 1 65 ? -3.441 -23.016 -7.664 1 96 65 HIS B N 1
ATOM 1557 C CA . HIS B 1 65 ? -4.406 -24.078 -7.438 1 96 65 HIS B CA 1
ATOM 1558 C C . HIS B 1 65 ? -5.266 -23.797 -6.207 1 96 65 HIS B C 1
ATOM 1560 O O . HIS B 1 65 ? -6.492 -23.891 -6.27 1 96 65 HIS B O 1
ATOM 1566 N N . MET B 1 66 ? -4.652 -23.453 -5.168 1 95.69 66 MET B N 1
ATOM 1567 C CA . MET B 1 66 ? -5.363 -23.156 -3.926 1 95.69 66 MET B CA 1
ATOM 1568 C C . MET B 1 66 ? -6.305 -21.969 -4.105 1 95.69 66 MET B C 1
ATOM 1570 O O . MET B 1 66 ? -7.461 -22.031 -3.691 1 95.69 66 MET B O 1
ATOM 1574 N N . LEU B 1 67 ? -5.812 -20.891 -4.68 1 96.81 67 LEU B N 1
ATOM 1575 C CA . LEU B 1 67 ? -6.594 -19.672 -4.859 1 96.81 67 LEU B CA 1
ATOM 1576 C C . LEU B 1 67 ? -7.785 -19.922 -5.777 1 96.81 67 LEU B C 1
ATOM 1578 O O . LEU B 1 67 ? -8.891 -19.438 -5.504 1 96.81 67 LEU B O 1
ATOM 1582 N N . THR B 1 68 ? -7.566 -20.719 -6.832 1 97.5 68 THR B N 1
ATOM 1583 C CA . THR B 1 68 ? -8.648 -21.031 -7.758 1 97.5 68 THR B CA 1
ATOM 1584 C C . THR B 1 68 ? -9.711 -21.891 -7.074 1 97.5 68 THR B C 1
ATOM 1586 O O . THR B 1 68 ? -10.906 -21.656 -7.25 1 97.5 68 THR B O 1
ATOM 1589 N N . ASN B 1 69 ? -9.266 -22.859 -6.324 1 97.31 69 ASN B N 1
ATOM 1590 C CA . ASN B 1 69 ? -10.203 -23.75 -5.629 1 97.31 69 ASN B CA 1
ATOM 1591 C C . ASN B 1 69 ? -11.047 -22.969 -4.621 1 97.31 69 ASN B C 1
ATOM 1593 O O . ASN B 1 69 ? -12.25 -23.219 -4.5 1 97.31 69 ASN B O 1
ATOM 1597 N N . LYS B 1 70 ? -10.445 -22.031 -3.975 1 96.69 70 LYS B N 1
ATOM 1598 C CA . LYS B 1 70 ? -11.117 -21.328 -2.885 1 96.69 70 LYS B CA 1
ATOM 1599 C C . LYS B 1 70 ? -11.891 -20.125 -3.406 1 96.69 70 LYS B C 1
ATOM 1601 O O . LYS B 1 70 ? -12.969 -19.797 -2.896 1 96.69 70 LYS B O 1
ATOM 1606 N N . HIS B 1 71 ? -11.375 -19.422 -4.402 1 97.75 71 HIS B N 1
ATOM 1607 C CA . HIS B 1 71 ? -11.953 -18.141 -4.766 1 97.75 71 HIS B CA 1
ATOM 1608 C C . HIS B 1 71 ? -12.344 -18.109 -6.238 1 97.75 71 HIS B C 1
ATOM 1610 O O . HIS B 1 71 ? -12.914 -17.125 -6.715 1 97.75 71 HIS B O 1
ATOM 1616 N N . GLY B 1 72 ? -12.047 -19.219 -6.977 1 97.5 72 GLY B N 1
ATOM 1617 C CA . GLY B 1 72 ? -12.344 -19.25 -8.398 1 97.5 72 GLY B CA 1
ATOM 1618 C C . GLY B 1 72 ? -11.648 -18.141 -9.172 1 97.5 72 GLY B C 1
ATOM 1619 O O . GLY B 1 72 ? -10.43 -17.969 -9.055 1 97.5 72 GLY B O 1
ATOM 1620 N N . ASP B 1 73 ? -12.453 -17.375 -9.93 1 97.06 73 ASP B N 1
ATOM 1621 C CA . ASP B 1 73 ? -11.906 -16.297 -10.75 1 97.06 73 ASP B CA 1
ATOM 1622 C C . ASP B 1 73 ? -12.008 -14.945 -10.031 1 97.06 73 ASP B C 1
ATOM 1624 O O . ASP B 1 73 ? -11.773 -13.898 -10.633 1 97.06 73 ASP B O 1
ATOM 1628 N N . ASN B 1 74 ? -12.258 -14.953 -8.781 1 98.38 74 ASN B N 1
ATOM 1629 C CA . ASN B 1 74 ? -12.539 -13.727 -8.047 1 98.38 74 ASN B CA 1
ATOM 1630 C C . ASN B 1 74 ? -11.297 -13.188 -7.352 1 98.38 74 ASN B C 1
ATOM 1632 O O . ASN B 1 74 ? -11.391 -12.32 -6.484 1 98.38 74 ASN B O 1
ATOM 1636 N N . TYR B 1 75 ? -10.148 -13.664 -7.719 1 98.5 75 TYR B N 1
ATOM 1637 C CA . TYR B 1 75 ? -8.953 -13.078 -7.125 1 98.5 75 TYR B CA 1
ATOM 1638 C C . TYR B 1 75 ? -8.062 -12.461 -8.195 1 98.5 75 TYR B C 1
ATOM 1640 O O . TYR B 1 75 ? -8.078 -12.891 -9.352 1 98.5 75 TYR B O 1
ATOM 1648 N N . MET B 1 76 ? -7.344 -11.438 -7.848 1 98.5 76 MET B N 1
ATOM 1649 C CA . MET B 1 76 ? -6.34 -10.773 -8.672 1 98.5 76 MET B CA 1
ATOM 1650 C C . MET B 1 76 ? -4.996 -10.719 -7.957 1 98.5 76 MET B C 1
ATOM 1652 O O . MET B 1 76 ? -4.934 -10.414 -6.766 1 98.5 76 MET B O 1
ATOM 1656 N N . VAL B 1 77 ? -3.938 -11.055 -8.727 1 98.38 77 VAL B N 1
ATOM 1657 C CA . VAL B 1 77 ? -2.582 -10.945 -8.195 1 98.38 77 VAL B CA 1
ATOM 1658 C C . VAL B 1 77 ? -2.01 -9.57 -8.523 1 98.38 77 VAL B C 1
ATOM 1660 O O . VAL B 1 77 ? -1.928 -9.188 -9.688 1 98.38 77 VAL B O 1
ATOM 1663 N N . PHE B 1 78 ? -1.716 -8.836 -7.496 1 98.12 78 PHE B N 1
ATOM 1664 C CA . PHE B 1 78 ? -0.974 -7.59 -7.621 1 98.12 78 PHE B CA 1
ATOM 1665 C C . PHE B 1 78 ? 0.511 -7.812 -7.359 1 98.12 78 PHE B C 1
ATOM 1667 O O . PHE B 1 78 ? 0.92 -8.023 -6.215 1 98.12 78 PHE B O 1
ATOM 1674 N N . ASN B 1 79 ? 1.324 -7.777 -8.391 1 97.31 79 ASN B N 1
ATOM 1675 C CA . ASN B 1 79 ? 2.756 -8.031 -8.266 1 97.31 79 ASN B CA 1
ATOM 1676 C C . ASN B 1 79 ? 3.518 -6.781 -7.852 1 97.31 79 ASN B C 1
ATOM 1678 O O . ASN B 1 79 ? 3.535 -5.789 -8.586 1 97.31 79 ASN B O 1
ATOM 1682 N N . LEU B 1 80 ? 4.168 -6.84 -6.738 1 96.44 80 LEU B N 1
ATOM 1683 C CA . LEU B 1 80 ? 4.871 -5.691 -6.176 1 96.44 80 LEU B CA 1
ATOM 1684 C C . LEU B 1 80 ? 6.352 -5.727 -6.535 1 96.44 80 LEU B C 1
ATOM 1686 O O . LEU B 1 80 ? 7.09 -4.785 -6.238 1 96.44 80 LEU B O 1
ATOM 1690 N N . SER B 1 81 ? 6.797 -6.793 -7.188 1 94.06 81 SER B N 1
ATOM 1691 C CA . SER B 1 81 ? 8.188 -6.973 -7.598 1 94.06 81 SER B CA 1
ATOM 1692 C C . SER B 1 81 ? 8.344 -6.793 -9.102 1 94.06 81 SER B C 1
ATOM 1694 O O . SER B 1 81 ? 7.418 -6.352 -9.781 1 94.06 81 SER B O 1
ATOM 1696 N N . GLU B 1 82 ? 9.586 -7.008 -9.57 1 91.62 82 GLU B N 1
ATOM 1697 C CA . GLU B 1 82 ? 9.82 -6.969 -11.008 1 91.62 82 GLU B CA 1
ATOM 1698 C C . GLU B 1 82 ? 8.93 -7.965 -11.742 1 91.62 82 GLU B C 1
ATOM 1700 O O . GLU B 1 82 ? 8.711 -9.078 -11.266 1 91.62 82 GLU B O 1
ATOM 1705 N N . PRO B 1 83 ? 8.461 -7.527 -12.914 1 91.56 83 PRO B N 1
ATOM 1706 C CA . PRO B 1 83 ? 7.566 -8.414 -13.664 1 91.56 83 PRO B CA 1
ATOM 1707 C C . PRO B 1 83 ? 8.211 -9.758 -13.984 1 91.56 83 PRO B C 1
ATOM 1709 O O . PRO B 1 83 ? 9.406 -9.828 -14.273 1 91.56 83 PRO B O 1
ATOM 1712 N N . LYS B 1 84 ? 7.332 -10.758 -13.844 1 87.25 84 LYS B N 1
ATOM 1713 C CA . LYS B 1 84 ? 7.723 -12.117 -14.211 1 87.25 84 LYS B CA 1
ATOM 1714 C C . LYS B 1 84 ? 6.691 -12.758 -15.141 1 87.25 84 LYS B C 1
ATOM 1716 O O . LYS B 1 84 ? 5.496 -12.75 -14.844 1 87.25 84 LYS B O 1
ATOM 1721 N N . ARG B 1 85 ? 7.121 -13.336 -16.156 1 87.75 85 ARG B N 1
ATOM 1722 C CA . ARG B 1 85 ? 6.25 -13.969 -17.141 1 87.75 85 ARG B CA 1
ATOM 1723 C C . ARG B 1 85 ? 5.473 -15.125 -16.516 1 87.75 85 ARG B C 1
ATOM 1725 O O . ARG B 1 85 ? 4.309 -15.352 -16.859 1 87.75 85 ARG B O 1
ATOM 1732 N N . THR B 1 86 ? 6.082 -15.82 -15.625 1 87.81 86 THR B N 1
ATOM 1733 C CA . THR B 1 86 ? 5.492 -17 -15.008 1 87.81 86 THR B CA 1
ATOM 1734 C C . THR B 1 86 ? 4.188 -16.656 -14.305 1 87.81 86 THR B C 1
ATOM 1736 O O . THR B 1 86 ? 3.277 -17.484 -14.219 1 87.81 86 THR B O 1
ATOM 1739 N N . LEU B 1 87 ? 4.07 -15.43 -13.828 1 93.62 87 LEU B N 1
ATOM 1740 C CA . LEU B 1 87 ? 2.869 -15.023 -13.102 1 93.62 87 LEU B CA 1
ATOM 1741 C C . LEU B 1 87 ? 1.653 -15.031 -14.023 1 93.62 87 LEU B C 1
ATOM 1743 O O . LEU B 1 87 ? 0.591 -15.539 -13.656 1 93.62 87 LEU B O 1
ATOM 1747 N N . ARG B 1 88 ? 1.834 -14.531 -15.164 1 93.25 88 ARG B N 1
ATOM 1748 C CA . ARG B 1 88 ? 0.717 -14.406 -16.094 1 93.25 88 ARG B CA 1
ATOM 1749 C C . ARG B 1 88 ? 0.321 -15.773 -16.656 1 93.25 88 ARG B C 1
ATOM 1751 O O . ARG B 1 88 ? -0.813 -15.961 -17.094 1 93.25 88 ARG B O 1
ATOM 1758 N N . ASN B 1 89 ? 1.25 -16.703 -16.594 1 93.5 89 ASN B N 1
ATOM 1759 C CA . ASN B 1 89 ? 0.958 -18.062 -17.016 1 93.5 89 ASN B CA 1
ATOM 1760 C C . ASN B 1 89 ? 0.112 -18.812 -15.984 1 93.5 89 ASN B C 1
ATOM 1762 O O . ASN B 1 89 ? -0.719 -19.641 -16.344 1 93.5 89 ASN B O 1
ATOM 1766 N N . GLU B 1 90 ? 0.304 -18.453 -14.734 1 95 90 GLU B N 1
ATOM 1767 C CA . GLU B 1 90 ? -0.281 -19.25 -13.656 1 95 90 GLU B CA 1
ATOM 1768 C C . GLU B 1 90 ? -1.587 -18.625 -13.164 1 95 90 GLU B C 1
ATOM 1770 O O . GLU B 1 90 ? -2.457 -19.328 -12.648 1 95 90 GLU B O 1
ATOM 1775 N N . HIS B 1 91 ? -1.731 -17.312 -13.344 1 97.06 91 HIS B N 1
ATOM 1776 C CA . HIS B 1 91 ? -2.889 -16.609 -12.797 1 97.06 91 HIS B CA 1
ATOM 1777 C C . HIS B 1 91 ? -3.646 -15.867 -13.891 1 97.06 91 HIS B C 1
ATOM 1779 O O . HIS B 1 91 ? -3.035 -15.219 -14.75 1 97.06 91 HIS B O 1
ATOM 1785 N N . LYS B 1 92 ? -4.973 -15.953 -13.789 1 96.75 92 LYS B N 1
ATOM 1786 C CA . LYS B 1 92 ? -5.824 -15.328 -14.805 1 96.75 92 LYS B CA 1
ATOM 1787 C C . LYS B 1 92 ? -5.754 -13.805 -14.719 1 96.75 92 LYS B C 1
ATOM 1789 O O . LYS B 1 92 ? -5.668 -13.125 -15.742 1 96.75 92 LYS B O 1
ATOM 1794 N N . HIS B 1 93 ? -5.887 -13.234 -13.57 1 97.56 93 HIS B N 1
ATOM 1795 C CA . HIS B 1 93 ? -5.836 -11.797 -13.344 1 97.56 93 HIS B CA 1
ATOM 1796 C C . HIS B 1 93 ? -4.547 -11.391 -12.633 1 97.56 93 HIS B C 1
ATOM 1798 O O . HIS B 1 93 ? -4.348 -11.734 -11.469 1 97.56 93 HIS B O 1
ATOM 1804 N N . VAL B 1 94 ? -3.703 -10.688 -13.406 1 98.06 94 VAL B N 1
ATOM 1805 C CA . VAL B 1 94 ? -2.443 -10.203 -12.852 1 98.06 94 VAL B CA 1
ATOM 1806 C C . VAL B 1 94 ? -2.27 -8.719 -13.18 1 98.06 94 VAL B C 1
ATOM 1808 O O . VAL B 1 94 ? -2.492 -8.297 -14.312 1 98.06 94 VAL B O 1
ATOM 1811 N N . LYS B 1 95 ? -1.959 -7.926 -12.203 1 97.88 95 LYS B N 1
ATOM 1812 C CA . LYS B 1 95 ? -1.613 -6.52 -12.391 1 97.88 95 LYS B CA 1
ATOM 1813 C C . LYS B 1 95 ? -0.199 -6.227 -11.898 1 97.88 95 LYS B C 1
ATOM 1815 O O . LYS B 1 95 ? 0.158 -6.59 -10.773 1 97.88 95 LYS B O 1
ATOM 1820 N N . GLU B 1 96 ? 0.567 -5.621 -12.812 1 96.94 96 GLU B N 1
ATOM 1821 C CA . GLU B 1 96 ? 1.926 -5.219 -12.453 1 96.94 96 GLU B CA 1
ATOM 1822 C C . GLU B 1 96 ? 1.938 -3.854 -11.773 1 96.94 96 GLU B C 1
ATOM 1824 O O . GLU B 1 96 ? 1.675 -2.834 -12.414 1 96.94 96 GLU B O 1
ATOM 1829 N N . VAL B 1 97 ? 2.342 -3.832 -10.43 1 96.44 97 VAL B N 1
ATOM 1830 C CA . VAL B 1 97 ? 2.301 -2.574 -9.688 1 96.44 97 VAL B CA 1
ATOM 1831 C C . VAL B 1 97 ? 3.594 -2.4 -8.891 1 96.44 97 VAL B C 1
ATOM 1833 O O . VAL B 1 97 ? 3.637 -1.636 -7.926 1 96.44 97 VAL B O 1
ATOM 1836 N N . GLY B 1 98 ? 4.609 -3.082 -9.227 1 94.62 98 GLY B N 1
ATOM 1837 C CA . GLY B 1 98 ? 5.855 -3.141 -8.477 1 94.62 98 GLY B CA 1
ATOM 1838 C C . GLY B 1 98 ? 6.777 -1.969 -8.758 1 94.62 98 GLY B C 1
ATOM 1839 O O . GLY B 1 98 ? 6.461 -1.108 -9.586 1 94.62 98 GLY B O 1
ATOM 1840 N N . TRP B 1 99 ? 7.883 -1.889 -7.965 1 92.94 99 TRP B N 1
ATOM 1841 C CA . TRP B 1 99 ? 8.953 -0.903 -8.102 1 92.94 99 TRP B CA 1
ATOM 1842 C C . TRP B 1 99 ? 10.312 -1.542 -7.863 1 92.94 99 TRP B C 1
ATOM 1844 O O . TRP B 1 99 ? 10.406 -2.734 -7.559 1 92.94 99 TRP B O 1
ATOM 1854 N N . SER B 1 100 ? 11.359 -0.769 -8.094 1 90.62 100 SER B N 1
ATOM 1855 C CA . SER B 1 100 ? 12.711 -1.269 -7.895 1 90.62 100 SER B CA 1
ATOM 1856 C C . SER B 1 100 ? 12.938 -1.701 -6.449 1 90.62 100 SER B C 1
ATOM 1858 O O . SER B 1 100 ? 12.633 -0.953 -5.516 1 90.62 100 SER B O 1
ATOM 1860 N N . PRO B 1 101 ? 13.406 -2.902 -6.227 1 87.38 101 PRO B N 1
ATOM 1861 C CA . PRO B 1 101 ? 13.633 -3.383 -4.863 1 87.38 101 PRO B CA 1
ATOM 1862 C C . PRO B 1 101 ? 14.703 -2.58 -4.125 1 87.38 101 PRO B C 1
ATOM 1864 O O . PRO B 1 101 ? 14.836 -2.697 -2.904 1 87.38 101 PRO B O 1
ATOM 1867 N N . ARG B 1 102 ? 15.367 -1.817 -4.75 1 89.19 102 ARG B N 1
ATOM 1868 C CA . ARG B 1 102 ? 16.5 -1.121 -4.152 1 89.19 102 ARG B CA 1
ATOM 1869 C C . ARG B 1 102 ? 16.094 0.265 -3.662 1 89.19 102 ARG B C 1
ATOM 1871 O O . ARG B 1 102 ? 16.844 0.914 -2.93 1 89.19 102 ARG B O 1
ATOM 1878 N N . LEU B 1 103 ? 14.922 0.674 -4.027 1 90.31 103 LEU B N 1
ATOM 1879 C CA . LEU B 1 103 ? 14.539 2.053 -3.738 1 90.31 103 LEU B CA 1
ATOM 1880 C C . LEU B 1 103 ? 13.18 2.111 -3.061 1 90.31 103 LEU B C 1
ATOM 1882 O O . LEU B 1 103 ? 12.328 1.253 -3.299 1 90.31 103 LEU B O 1
ATOM 1886 N N . ALA B 1 104 ? 13.039 3.088 -2.27 1 91.19 104 ALA B N 1
ATOM 1887 C CA . ALA B 1 104 ? 11.703 3.363 -1.742 1 91.19 104 ALA B CA 1
ATOM 1888 C C . ALA B 1 104 ? 10.766 3.838 -2.846 1 91.19 104 ALA B C 1
ATOM 1890 O O . ALA B 1 104 ? 11.148 4.648 -3.693 1 91.19 104 ALA B O 1
ATOM 1891 N N . PRO B 1 105 ? 9.57 3.299 -2.789 1 92.81 105 PRO B N 1
ATOM 1892 C CA . PRO B 1 105 ? 8.625 3.783 -3.795 1 92.81 105 PRO B CA 1
ATOM 1893 C C . PRO B 1 105 ? 8.188 5.227 -3.547 1 92.81 105 PRO B C 1
ATOM 1895 O O . PRO B 1 105 ? 8.016 5.633 -2.395 1 92.81 105 PRO B O 1
ATOM 1898 N N . PRO B 1 106 ? 8.102 5.988 -4.625 1 90.25 106 PRO B N 1
ATOM 1899 C CA . PRO B 1 106 ? 7.484 7.305 -4.441 1 90.25 106 PRO B CA 1
ATOM 1900 C C . PRO B 1 106 ? 6.016 7.223 -4.035 1 90.25 106 PRO B C 1
ATOM 1902 O O . PRO B 1 106 ? 5.379 6.18 -4.219 1 90.25 106 PRO B O 1
ATOM 1905 N N . LEU B 1 107 ? 5.523 8.297 -3.514 1 91.19 107 LEU B N 1
ATOM 1906 C CA . LEU B 1 107 ? 4.141 8.344 -3.045 1 91.19 107 LEU B CA 1
ATOM 1907 C C . LEU B 1 107 ? 3.174 7.988 -4.172 1 91.19 107 LEU B C 1
ATOM 1909 O O . LEU B 1 107 ? 2.188 7.285 -3.949 1 91.19 107 LEU B O 1
ATOM 1913 N N . GLU B 1 108 ? 3.473 8.461 -5.309 1 90.69 108 GLU B N 1
ATOM 1914 C CA . GLU B 1 108 ? 2.594 8.211 -6.449 1 90.69 108 GLU B CA 1
ATOM 1915 C C . GLU B 1 108 ? 2.426 6.719 -6.703 1 90.69 108 GLU B C 1
ATOM 1917 O O . GLU B 1 108 ? 1.345 6.266 -7.09 1 90.69 108 GLU B O 1
ATOM 1922 N N . LYS B 1 109 ? 3.514 6.051 -6.562 1 93.12 109 LYS B N 1
ATOM 1923 C CA . LYS B 1 109 ? 3.457 4.605 -6.77 1 93.12 109 LYS B CA 1
ATOM 1924 C C . LYS B 1 109 ? 2.596 3.934 -5.703 1 93.12 109 LYS B C 1
ATOM 1926 O O . LYS B 1 109 ? 1.766 3.078 -6.02 1 93.12 109 LYS B O 1
ATOM 1931 N N . ILE B 1 110 ? 2.73 4.297 -4.473 1 93.94 110 ILE B N 1
ATOM 1932 C CA . ILE B 1 110 ? 1.932 3.75 -3.381 1 93.94 110 ILE B CA 1
ATOM 1933 C C . ILE B 1 110 ? 0.456 4.062 -3.615 1 93.94 110 ILE B C 1
ATOM 1935 O O . ILE B 1 110 ? -0.403 3.193 -3.441 1 93.94 110 ILE B O 1
ATOM 1939 N N . CYS B 1 111 ? 0.185 5.254 -4.059 1 92.19 111 CYS B N 1
ATOM 1940 C CA . CYS B 1 111 ? -1.185 5.664 -4.348 1 92.19 111 CYS B CA 1
ATOM 1941 C C . CYS B 1 111 ? -1.78 4.82 -5.469 1 92.19 111 CYS B C 1
ATOM 1943 O O . CYS B 1 111 ? -2.943 4.418 -5.398 1 92.19 111 CYS B O 1
ATOM 1945 N N . SER B 1 112 ? -0.956 4.613 -6.434 1 93.44 112 SER B N 1
ATOM 1946 C CA . SER B 1 112 ? -1.414 3.789 -7.547 1 93.44 112 SER B CA 1
ATOM 1947 C C . SER B 1 112 ? -1.758 2.377 -7.082 1 93.44 112 SER B C 1
ATOM 1949 O O . SER B 1 112 ? -2.775 1.814 -7.488 1 93.44 112 SER B O 1
ATOM 1951 N N . VAL B 1 113 ? -0.931 1.821 -6.25 1 95.31 113 VAL B N 1
ATOM 1952 C CA . VAL B 1 113 ? -1.181 0.491 -5.703 1 95.31 113 VAL B CA 1
ATOM 1953 C C . VAL B 1 113 ? -2.498 0.488 -4.93 1 95.31 113 VAL B C 1
ATOM 1955 O O . VAL B 1 113 ? -3.354 -0.372 -5.156 1 95.31 113 VAL B O 1
ATOM 1958 N N . CYS B 1 114 ? -2.662 1.451 -4.145 1 92.44 114 CYS B N 1
ATOM 1959 C CA . CYS B 1 114 ? -3.875 1.545 -3.338 1 92.44 114 CYS B CA 1
ATOM 1960 C C . CYS B 1 114 ? -5.105 1.706 -4.223 1 92.44 114 CYS B C 1
ATOM 1962 O O . CYS B 1 114 ? -6.141 1.09 -3.967 1 92.44 114 CYS B O 1
ATOM 1964 N N . LYS B 1 115 ? -4.977 2.541 -5.188 1 93.06 115 LYS B N 1
ATOM 1965 C CA . LYS B 1 115 ? -6.082 2.771 -6.113 1 93.06 115 LYS B CA 1
ATOM 1966 C C . LYS B 1 115 ? -6.504 1.476 -6.801 1 93.06 115 LYS B C 1
ATOM 1968 O O . LYS B 1 115 ? -7.691 1.155 -6.855 1 93.06 115 LYS B O 1
ATOM 1973 N N . GLU B 1 116 ? -5.566 0.777 -7.305 1 95.44 116 GLU B N 1
ATOM 1974 C CA . GLU B 1 116 ? -5.855 -0.458 -8.031 1 95.44 116 GLU B CA 1
ATOM 1975 C C . GLU B 1 116 ? -6.5 -1.496 -7.113 1 95.44 116 GLU B C 1
ATOM 1977 O O . GLU B 1 116 ? -7.473 -2.145 -7.496 1 95.44 116 GLU B O 1
ATOM 1982 N N . ILE B 1 117 ? -5.98 -1.61 -5.934 1 95.44 117 ILE B N 1
ATOM 1983 C CA . ILE B 1 117 ? -6.508 -2.588 -4.988 1 95.44 117 ILE B CA 1
ATOM 1984 C C . ILE B 1 117 ? -7.918 -2.184 -4.559 1 95.44 117 ILE B C 1
ATOM 1986 O O . ILE B 1 117 ? -8.836 -3.006 -4.57 1 95.44 117 ILE B O 1
ATOM 1990 N N . ASP B 1 118 ? -8.086 -0.941 -4.207 1 91 118 ASP B N 1
ATOM 1991 C CA . ASP B 1 118 ? -9.391 -0.447 -3.775 1 91 118 ASP B CA 1
ATOM 1992 C C . ASP B 1 118 ? -10.438 -0.625 -4.875 1 91 118 ASP B C 1
ATOM 1994 O O . ASP B 1 118 ? -11.555 -1.062 -4.605 1 91 118 ASP B O 1
ATOM 1998 N N . SER B 1 119 ? -10.062 -0.242 -6.066 1 92.19 119 SER B N 1
ATOM 1999 C CA . SER B 1 119 ? -10.977 -0.367 -7.191 1 92.19 119 SER B CA 1
ATOM 2000 C C . SER B 1 119 ? -11.398 -1.817 -7.398 1 92.19 119 SER B C 1
ATOM 2002 O O . SER B 1 119 ? -12.578 -2.1 -7.637 1 92.19 119 SER B O 1
ATOM 2004 N N . TRP B 1 120 ? -10.477 -2.746 -7.336 1 96 120 TRP B N 1
ATOM 2005 C CA . TRP B 1 120 ? -10.758 -4.168 -7.492 1 96 120 TRP B CA 1
ATOM 2006 C C . TRP B 1 120 ? -11.68 -4.664 -6.383 1 96 120 TRP B C 1
ATOM 2008 O O . TRP B 1 120 ? -12.703 -5.293 -6.656 1 96 120 TRP B O 1
ATOM 2018 N N . LEU B 1 121 ? -11.344 -4.348 -5.141 1 93.12 121 LEU B N 1
ATOM 2019 C CA . LEU B 1 121 ? -12.078 -4.859 -3.988 1 93.12 121 LEU B CA 1
ATOM 2020 C C . LEU B 1 121 ? -13.477 -4.246 -3.918 1 93.12 121 LEU B C 1
ATOM 2022 O O . LEU B 1 121 ? -14.43 -4.906 -3.502 1 93.12 121 LEU B O 1
ATOM 2026 N N . SER B 1 122 ? -13.586 -3.047 -4.359 1 90.5 122 SER B N 1
ATOM 2027 C CA . SER B 1 122 ? -14.852 -2.332 -4.234 1 90.5 122 SER B CA 1
ATOM 2028 C C . SER B 1 122 ? -15.852 -2.791 -5.289 1 90.5 122 SER B C 1
ATOM 2030 O O . SER B 1 122 ? -17.047 -2.566 -5.148 1 90.5 122 SER B O 1
ATOM 2032 N N . ALA B 1 123 ? -15.383 -3.43 -6.309 1 93.94 123 ALA B N 1
ATOM 2033 C CA . ALA B 1 123 ? -16.25 -3.82 -7.418 1 93.94 123 ALA B CA 1
ATOM 2034 C C . ALA B 1 123 ? -17.156 -4.973 -7.02 1 93.94 123 ALA B C 1
ATOM 2036 O O . ALA B 1 123 ? -18.234 -5.148 -7.598 1 93.94 123 ALA B O 1
ATOM 2037 N N . ASP B 1 124 ? -16.766 -5.754 -6.125 1 95.19 124 ASP B N 1
ATOM 2038 C CA . ASP B 1 124 ? -17.547 -6.898 -5.664 1 95.19 124 ASP B CA 1
ATOM 2039 C C . ASP B 1 124 ? -17.078 -7.371 -4.293 1 95.19 124 ASP B C 1
ATOM 2041 O O . ASP B 1 124 ? -15.867 -7.434 -4.035 1 95.19 124 ASP B O 1
ATOM 2045 N N . GLN B 1 125 ? -17.953 -7.762 -3.391 1 92.81 125 GLN B N 1
ATOM 2046 C CA . GLN B 1 125 ? -17.625 -8.125 -2.016 1 92.81 125 GLN B CA 1
ATOM 2047 C C . GLN B 1 125 ? -16.859 -9.453 -1.959 1 92.81 125 GLN B C 1
ATOM 2049 O O . GLN B 1 125 ? -16.25 -9.773 -0.943 1 92.81 125 GLN B O 1
ATOM 2054 N N . HIS B 1 126 ? -16.891 -10.258 -3.033 1 96.38 126 HIS B N 1
ATOM 2055 C CA . HIS B 1 126 ? -16.234 -11.57 -3.037 1 96.38 126 HIS B CA 1
ATOM 2056 C C . HIS B 1 126 ? -14.852 -11.492 -3.656 1 96.38 126 HIS B C 1
ATOM 2058 O O . HIS B 1 126 ? -14.141 -12.5 -3.721 1 96.38 126 HIS B O 1
ATOM 2064 N N . ARG B 1 127 ? -14.469 -10.281 -4.035 1 97 127 ARG B N 1
ATOM 2065 C CA . ARG B 1 127 ? -13.172 -10.133 -4.68 1 97 127 ARG B CA 1
ATOM 2066 C C . ARG B 1 127 ? -12.039 -10.219 -3.664 1 97 127 ARG B C 1
ATOM 2068 O O . ARG B 1 127 ? -12.148 -9.695 -2.553 1 97 127 ARG B O 1
ATOM 2075 N N . ILE B 1 128 ? -10.961 -10.883 -4.102 1 97.69 128 ILE B N 1
ATOM 2076 C CA . ILE B 1 128 ? -9.773 -11.109 -3.289 1 97.69 128 ILE B CA 1
ATOM 2077 C C . ILE B 1 128 ? -8.562 -10.461 -3.953 1 97.69 128 ILE B C 1
ATOM 2079 O O . ILE B 1 128 ? -8.367 -10.586 -5.164 1 97.69 128 ILE B O 1
ATOM 2083 N N . ALA B 1 129 ? -7.812 -9.672 -3.178 1 97.88 129 ALA B N 1
ATOM 2084 C CA . ALA B 1 129 ? -6.543 -9.117 -3.635 1 97.88 129 ALA B CA 1
ATOM 2085 C C . ALA B 1 129 ? -5.367 -9.938 -3.107 1 97.88 129 ALA B C 1
ATOM 2087 O O . ALA B 1 129 ? -5.242 -10.141 -1.897 1 97.88 129 ALA B O 1
ATOM 2088 N N . VAL B 1 130 ? -4.531 -10.422 -3.971 1 98.06 130 VAL B N 1
ATOM 2089 C CA . VAL B 1 130 ? -3.32 -11.148 -3.611 1 98.06 130 VAL B CA 1
ATOM 2090 C C . VAL B 1 130 ? -2.094 -10.273 -3.85 1 98.06 130 VAL B C 1
ATOM 2092 O O . VAL B 1 130 ? -1.788 -9.922 -4.992 1 98.06 130 VAL B O 1
ATOM 2095 N N . LEU B 1 131 ? -1.412 -9.898 -2.797 1 97.75 131 LEU B N 1
ATOM 2096 C CA . LEU B 1 131 ? -0.167 -9.148 -2.883 1 97.75 131 LEU B CA 1
ATOM 2097 C C . LEU B 1 131 ? 1.029 -10.086 -3.018 1 97.75 131 LEU B C 1
ATOM 2099 O O . LEU B 1 131 ? 1.354 -10.82 -2.084 1 97.75 131 LEU B O 1
ATOM 2103 N N . HIS B 1 132 ? 1.62 -10.047 -4.191 1 97.06 132 HIS B N 1
ATOM 2104 C CA . HIS B 1 132 ? 2.719 -10.938 -4.523 1 97.06 132 HIS B CA 1
ATOM 2105 C C . HIS B 1 132 ? 4.059 -10.219 -4.461 1 97.06 132 HIS B C 1
ATOM 2107 O O . HIS B 1 132 ? 4.207 -9.125 -5.02 1 97.06 132 HIS B O 1
ATOM 2113 N N . ALA B 1 133 ? 5.004 -10.758 -3.777 1 95.44 133 ALA B N 1
ATOM 2114 C CA . ALA B 1 133 ? 6.375 -10.258 -3.797 1 95.44 133 ALA B CA 1
ATOM 2115 C C . ALA B 1 133 ? 7.375 -11.406 -3.875 1 95.44 133 ALA B C 1
ATOM 2117 O O . ALA B 1 133 ? 7.176 -12.453 -3.254 1 95.44 133 ALA B O 1
ATOM 2118 N N . ASN B 1 134 ? 8.375 -11.172 -4.691 1 90.31 134 ASN B N 1
ATOM 2119 C CA . ASN B 1 134 ? 9.5 -12.094 -4.777 1 90.31 134 ASN B CA 1
ATOM 2120 C C . ASN B 1 134 ? 10.82 -11.398 -4.441 1 90.31 134 ASN B C 1
ATOM 2122 O O . ASN B 1 134 ? 11.203 -10.43 -5.094 1 90.31 134 ASN B O 1
ATOM 2126 N N . ALA B 1 135 ? 11.508 -11.812 -3.357 1 78.88 135 ALA B N 1
ATOM 2127 C CA . ALA B 1 135 ? 12.75 -11.203 -2.893 1 78.88 135 ALA B CA 1
ATOM 2128 C C . ALA B 1 135 ? 13.891 -11.461 -3.877 1 78.88 135 ALA B C 1
ATOM 2130 O O . ALA B 1 135 ? 13.891 -12.477 -4.578 1 78.88 135 ALA B O 1
#

Secondary structure (DSSP, 8-state):
-----------------------GGGEEEETTEEEEESSSSEEEEEE-TT--HHHHHHHHHHHHHHHHHHHTT-EEEEE-SS--HHHHHH-SSEEE----TTSPPPHHHHHHHHHHHHHHHHH-TT-EEEEEEE-/-----------------------GGGEEEETTEEEEESSSSEEEEEE-TT--HHHHHHHHHHHHHHHHHHHTT-EEEEE-SS--HHHHHH-SSEEE----TTSPPPHHHHHHHHHHHHHHHHH-TT-EEEEEEE-

Foldseek 3Di:
DPPDPPPPPPPVPPPPPPPPPDPPPAWDQALQWIWGPPDPFEIEIEHEPPQDPVSVLRRLQVVLVVCCVVQNLQEAEEEQDPDDPSNVVRHVHYDDLHDYPVDDDDPVSVVVVVVVVCVSCVVDVSHHYYYYYYD/DPPPPPPPPPPVPPPPPPPDPDPPPAWDQALQWIWGPPDPFEIEIEHEPPQDPVSVLRRLQVVLVVCCVVQNLQEAEEEQDPDDPSNVVRHVHYDDLHDDPVDDDDPVSVVVVVVVVCVSCVVDVSHHYYYYYYD